Protein AF-A0A8J4B3C0-F1 (afdb_monomer)

Foldseek 3Di:
DEAVLVLFFAPDDPPDDPVSVVVNVVVLVVLVVVVPDDDDDDDYYHLCVVRGYPSVVVSPPDDDDDAADDLVRLLVLLCVLCPPAAADPQADSSVLSVLCPLAHSVLSNQLSVQLSCVLLVVVLLVVLVVPDDPDDPDPDPDPPDPPDDDDDDDDDDDDDDDDDDDDDDDDDDDPDDDPPDDDRRDDDPVNVVVCVVVVVRPDPSHRYNVSSVVSSVVGDHPADPVSSVVSVVVCVVPVVD

Sequence (241 aa):
MSQVDALCGARGVEGEHEASRRFKAELLQQMDGLTSGRGVMVLAATNCPWDLDPALRRRLEKRIHIGLPDAAQRLALLHLHMRGVALAPDADLLALAASCEGLSGADIRLLCRDAAMEPLRRQIASLAVGNSGPPPPPPPPQQHQHQQRQLQDPRSPSEGHPQLSSPSPEAPQVEVLQPQSQPLALCSAADIRRLADSGKLAQGAVVSAADLEAARRSVRPSVTADQAAKYVQWDQEFAST

Mean predicted aligned error: 15.75 Å

Nearest PDB structures (foldseek):
  6ugf-assembly1_D  TM=8.347E-01  e=3.249E-11  Caenorhabditis elegans
  7swl-assembly1_B  TM=8.009E-01  e=2.052E-09  Thermochaetoides thermophila
  7swl-assembly1_D  TM=7.734E-01  e=1.735E-09  Thermochaetoides thermophila
  7t0v-assembly1_A  TM=7.775E-01  e=3.397E-09  Thermochaetoides thermophila
  7t0v-assembly1_B  TM=7.736E-01  e=5.949E-09  Thermochaetoides thermophila

InterPro domains:
  IPR003959 ATPase, AAA-type, core [PF00004] (4-67)
  IPR003960 ATPase, AAA-type, conserved site [PS00674] (40-59)
  IPR027417 P-loop containing nucleoside triphosphate hydrolase [G3DSA:3.40.50.300] (3-69)
  IPR027417 P-loop containing nucleoside triphosphate hydrolase [SSF52540] (4-117)
  IPR041569 AAA ATPase, AAA+ lid domain [PF17862] (90-126)
  IPR050304 Microtubule-severing AAA ATPase [PTHR23074] (1-240)

Organism: NCBI:txid51714

Solvent-accessible surface area (backbone atoms only — not comparable to full-atom values): 15503 Å² total; per-residue (Å²): 85,75,53,45,35,84,67,37,43,50,87,83,56,90,82,70,52,68,70,46,55,53,50,48,53,51,53,52,54,52,57,62,59,52,78,81,54,87,92,78,83,90,61,76,39,61,93,43,74,88,43,38,24,68,74,55,58,66,72,50,74,80,82,80,90,83,76,73,62,51,65,69,52,36,33,51,50,50,53,62,63,44,62,91,57,51,66,35,98,71,41,54,57,66,66,49,24,68,72,46,70,71,32,36,74,67,45,52,48,50,29,44,53,48,16,69,43,40,42,56,54,48,53,54,49,56,54,37,60,74,66,64,67,81,78,77,76,79,76,75,85,78,80,78,78,81,78,81,77,85,79,84,82,91,85,89,91,85,89,84,88,82,90,88,87,87,89,87,81,92,79,85,86,77,84,75,82,73,78,91,66,78,78,74,66,77,67,51,76,68,52,56,48,56,36,54,75,66,58,66,62,72,68,85,54,48,31,39,41,68,32,48,51,54,20,54,69,71,56,66,62,83,59,51,72,67,60,53,50,54,48,55,53,50,45,67,76,58,72,86,112

pLDDT: mean 74.98, std 20.84, range [30.78, 98.0]

Radius of gyration: 33.38 Å; Cα contacts (8 Å, |Δi|>4): 168; chains: 1; bounding box: 53×96×78 Å

Secondary structure (DSSP, 8-state):
---HHHHHBPTT-TT--HHHHHHHHHHHHHHHHGGGSS--------S-GGGB-HHHHHH-----------HHHHHHHHHHHTTTPPBPTT--HHHHHHHTTT--HHHHHHHHHHHHHHHHHHHHHHHHHTT-PSPPPPPPP---------PPP----------------------------PPP----HHHHHHHHHTT-SSTT-PBPHHHHHHHHHH---SS-HHHHHHHHHHHHHHTT-

Structure (mmCIF, N/CA/C/O backbone):
data_AF-A0A8J4B3C0-F1
#
_entry.id   AF-A0A8J4B3C0-F1
#
loop_
_atom_site.group_PDB
_atom_site.id
_atom_site.type_symbol
_atom_site.label_atom_id
_atom_site.label_alt_id
_atom_site.label_comp_id
_atom_site.label_asym_id
_atom_site.label_entity_id
_atom_site.label_seq_id
_atom_site.pdbx_PDB_ins_code
_atom_site.Cartn_x
_atom_site.Cartn_y
_atom_site.Cartn_z
_atom_site.occupancy
_atom_site.B_iso_or_equiv
_atom_site.auth_seq_id
_atom_site.auth_comp_id
_atom_site.auth_asym_id
_atom_site.auth_atom_id
_atom_site.pdbx_PDB_model_num
ATOM 1 N N . MET A 1 1 ? 14.078 -9.174 -4.694 1.00 73.88 1 MET A N 1
ATOM 2 C CA . MET A 1 1 ? 14.740 -7.865 -4.495 1.00 73.88 1 MET A CA 1
ATOM 3 C C . MET A 1 1 ? 13.671 -6.792 -4.333 1.00 73.88 1 MET A C 1
ATOM 5 O O . MET A 1 1 ? 12.746 -6.762 -5.135 1.00 73.88 1 MET A O 1
ATOM 9 N N . SER A 1 2 ? 13.757 -5.948 -3.307 1.00 77.56 2 SER A N 1
ATOM 10 C CA . SER A 1 2 ? 12.876 -4.782 -3.130 1.00 77.56 2 SER A CA 1
ATOM 11 C C . SER A 1 2 ? 13.579 -3.507 -3.590 1.00 77.56 2 SER A C 1
ATOM 13 O O . SER A 1 2 ? 14.795 -3.418 -3.442 1.00 77.56 2 SER A O 1
ATOM 15 N N . GLN A 1 3 ? 12.820 -2.532 -4.098 1.00 78.50 3 GLN A N 1
ATOM 16 C CA . GLN A 1 3 ? 13.326 -1.213 -4.502 1.00 78.50 3 GLN A CA 1
ATOM 17 C C . GLN A 1 3 ? 14.472 -1.307 -5.523 1.00 78.50 3 GLN A C 1
ATOM 19 O O . GLN A 1 3 ? 15.529 -0.693 -5.380 1.00 78.50 3 GLN A O 1
ATOM 24 N N . VAL A 1 4 ? 14.283 -2.143 -6.548 1.00 79.56 4 VAL A N 1
ATOM 25 C CA . VAL A 1 4 ? 15.335 -2.415 -7.539 1.00 79.56 4 VAL A CA 1
ATOM 26 C C . VAL A 1 4 ? 15.749 -1.148 -8.299 1.00 79.56 4 VAL A C 1
ATOM 28 O O . VAL A 1 4 ? 16.912 -1.018 -8.657 1.00 79.56 4 VAL A O 1
ATOM 31 N N . ASP A 1 5 ? 14.855 -0.171 -8.450 1.00 76.62 5 ASP A N 1
ATOM 32 C CA . ASP A 1 5 ? 15.113 1.149 -9.042 1.00 76.62 5 ASP A CA 1
ATOM 33 C C . ASP A 1 5 ? 16.257 1.922 -8.364 1.00 76.62 5 ASP A C 1
ATOM 35 O O . ASP A 1 5 ? 17.068 2.528 -9.063 1.00 76.62 5 ASP A O 1
ATOM 39 N N . ALA A 1 6 ? 16.402 1.827 -7.037 1.00 78.06 6 ALA A N 1
ATOM 40 C CA . ALA A 1 6 ? 17.456 2.534 -6.305 1.00 78.06 6 ALA A CA 1
ATOM 41 C C . ALA A 1 6 ? 18.869 2.078 -6.705 1.00 78.06 6 ALA A C 1
ATOM 43 O O . ALA A 1 6 ? 19.815 2.862 -6.678 1.00 78.06 6 ALA A O 1
ATOM 44 N N . LEU A 1 7 ? 19.011 0.808 -7.093 1.00 74.88 7 LEU A N 1
ATOM 45 C CA . LEU A 1 7 ? 20.287 0.223 -7.500 1.00 74.88 7 LEU A CA 1
ATOM 46 C C . LEU A 1 7 ? 20.395 0.048 -9.015 1.00 74.88 7 LEU A C 1
ATOM 48 O O . LEU A 1 7 ? 21.497 -0.099 -9.527 1.00 74.88 7 LEU A O 1
ATOM 52 N N . CYS A 1 8 ? 19.268 0.065 -9.728 1.00 75.56 8 CYS A N 1
ATOM 53 C CA . CYS A 1 8 ? 19.129 -0.317 -11.131 1.00 75.56 8 CYS A CA 1
ATOM 54 C C . CYS A 1 8 ? 18.433 0.744 -11.998 1.00 75.56 8 CYS A C 1
ATOM 56 O O . CYS A 1 8 ? 17.779 0.399 -12.982 1.00 75.56 8 CYS A O 1
ATOM 58 N N . GLY A 1 9 ? 18.580 2.025 -11.655 1.00 75.19 9 GLY A N 1
ATOM 59 C CA . GLY A 1 9 ? 18.055 3.135 -12.455 1.00 75.19 9 GLY A CA 1
ATOM 60 C C . GLY A 1 9 ? 18.634 3.212 -13.880 1.00 75.19 9 GLY A C 1
ATOM 61 O O . GLY A 1 9 ? 19.663 2.594 -14.178 1.00 75.19 9 GLY A O 1
ATOM 62 N N . ALA A 1 10 ? 17.995 3.981 -14.759 1.00 69.31 10 ALA A N 1
ATOM 63 C CA . ALA A 1 10 ? 18.413 4.189 -16.139 1.00 69.31 10 ALA A CA 1
ATOM 64 C C . ALA A 1 10 ? 19.852 4.732 -16.217 1.00 69.31 10 ALA A C 1
ATOM 66 O O . ALA A 1 10 ? 20.294 5.534 -15.392 1.00 69.31 10 ALA A O 1
ATOM 67 N N . ARG A 1 11 ? 20.608 4.257 -17.212 1.00 61.38 11 ARG A N 1
ATOM 68 C CA . ARG A 1 11 ? 22.012 4.640 -17.415 1.00 61.38 11 ARG A CA 1
ATOM 69 C C . ARG A 1 11 ? 22.113 6.117 -17.797 1.00 61.38 11 ARG A C 1
ATOM 71 O O . ARG A 1 11 ? 21.367 6.571 -18.658 1.00 61.38 11 ARG A O 1
ATOM 78 N N . GLY A 1 12 ? 23.098 6.821 -17.237 1.00 56.53 12 GLY A N 1
ATOM 79 C CA . GLY A 1 12 ? 23.466 8.169 -17.693 1.00 56.53 12 GLY A CA 1
ATOM 80 C C . GLY A 1 12 ? 22.935 9.335 -16.860 1.00 56.53 12 GLY A C 1
ATOM 81 O O . GLY A 1 12 ? 23.088 10.475 -17.284 1.00 56.53 12 GLY A O 1
ATOM 82 N N . VAL A 1 13 ? 22.377 9.087 -15.672 1.00 59.19 13 VAL A N 1
ATOM 83 C CA . VAL A 1 13 ? 22.184 10.159 -14.685 1.00 59.19 13 VAL A CA 1
ATOM 84 C C . VAL A 1 13 ? 23.572 10.641 -14.239 1.00 59.19 13 VAL A C 1
ATOM 86 O O . VAL A 1 13 ? 24.387 9.831 -13.782 1.00 59.19 13 VAL A O 1
ATOM 89 N N . GLU A 1 14 ? 23.877 11.930 -14.416 1.00 55.62 14 GLU A N 1
ATOM 90 C CA . GLU A 1 14 ? 25.110 12.536 -13.897 1.00 55.62 14 GLU A CA 1
ATOM 91 C C . GLU A 1 14 ? 25.243 12.208 -12.399 1.00 55.62 14 GLU A C 1
ATOM 93 O O . GLU A 1 14 ? 24.344 12.488 -11.611 1.00 55.62 14 GLU A O 1
ATOM 98 N N . GLY A 1 15 ? 26.339 11.545 -12.010 1.00 65.44 15 GLY A N 1
ATOM 99 C CA . GLY A 1 15 ? 26.581 11.103 -10.628 1.00 65.44 15 GLY A CA 1
ATOM 100 C C . GLY A 1 15 ? 26.443 9.597 -10.368 1.00 65.44 15 GLY A C 1
ATOM 101 O O . GLY A 1 15 ? 26.733 9.145 -9.258 1.00 65.44 15 GLY A O 1
ATOM 102 N N . GLU A 1 16 ? 26.069 8.784 -11.362 1.00 73.12 16 GLU A N 1
ATOM 103 C CA . GLU A 1 16 ? 26.035 7.327 -11.190 1.00 73.12 16 GLU A CA 1
ATOM 104 C C . GLU A 1 16 ? 27.431 6.759 -10.863 1.00 73.12 16 GLU A C 1
ATOM 106 O O . GLU A 1 16 ? 28.370 6.854 -11.655 1.00 73.12 16 GLU A O 1
ATOM 111 N N . HIS A 1 17 ? 27.564 6.146 -9.684 1.00 80.81 17 HIS A N 1
ATOM 112 C CA . HIS A 1 17 ? 28.834 5.611 -9.200 1.00 80.81 17 HIS A CA 1
ATOM 113 C C . HIS A 1 17 ? 29.287 4.397 -10.022 1.00 80.81 17 HIS A C 1
ATOM 115 O O . HIS A 1 17 ? 28.500 3.495 -10.314 1.00 80.81 17 HIS A O 1
ATOM 121 N N . GLU A 1 18 ? 30.585 4.317 -10.324 1.00 82.44 18 GLU A N 1
ATOM 122 C CA . GLU A 1 18 ? 31.176 3.202 -11.078 1.00 82.44 18 GLU A CA 1
ATOM 123 C C . GLU A 1 18 ? 30.892 1.836 -10.427 1.00 82.44 18 GLU A C 1
ATOM 125 O O . GLU A 1 18 ? 30.610 0.855 -11.117 1.00 82.44 18 GLU A O 1
ATOM 130 N N . ALA A 1 19 ? 30.874 1.784 -9.091 1.00 85.00 19 ALA A N 1
ATOM 131 C CA . ALA A 1 19 ? 30.509 0.590 -8.334 1.00 85.00 19 ALA A CA 1
ATOM 132 C C . ALA A 1 19 ? 29.082 0.102 -8.651 1.00 85.00 19 ALA A C 1
ATOM 134 O O . ALA A 1 19 ? 28.874 -1.096 -8.836 1.00 85.00 19 ALA A O 1
ATOM 135 N N . SER A 1 20 ? 28.120 1.023 -8.787 1.00 83.81 20 SER A N 1
ATOM 136 C CA . SER A 1 20 ? 26.738 0.695 -9.166 1.00 83.81 20 SER A CA 1
ATOM 137 C C . SER A 1 20 ? 26.686 0.107 -10.577 1.00 83.81 20 SER A C 1
ATOM 139 O O . SER A 1 20 ? 26.050 -0.919 -10.803 1.00 83.81 20 SER A O 1
ATOM 141 N N . ARG A 1 21 ? 27.454 0.669 -11.520 1.00 83.12 21 ARG A N 1
ATOM 142 C CA . ARG A 1 21 ? 27.539 0.145 -12.895 1.00 83.12 21 ARG A CA 1
ATOM 143 C C . ARG A 1 21 ? 28.106 -1.270 -12.953 1.00 83.12 21 ARG A C 1
ATOM 145 O O . ARG A 1 21 ? 27.546 -2.117 -13.646 1.00 83.12 21 ARG A O 1
ATOM 152 N N . ARG A 1 22 ? 29.192 -1.535 -12.220 1.00 87.25 22 ARG A N 1
ATOM 153 C CA . ARG A 1 22 ? 29.802 -2.873 -12.143 1.00 87.25 22 ARG A CA 1
ATOM 154 C C . ARG A 1 22 ? 28.847 -3.881 -11.504 1.00 87.25 22 ARG A C 1
ATOM 156 O O . ARG A 1 22 ? 28.692 -4.978 -12.028 1.00 87.25 22 ARG A O 1
ATOM 163 N N . PHE A 1 23 ? 28.148 -3.485 -10.439 1.00 88.38 23 PHE A N 1
ATOM 164 C CA . PHE A 1 23 ? 27.122 -4.319 -9.817 1.00 88.38 23 PHE A CA 1
ATOM 165 C C . PHE A 1 23 ? 25.979 -4.651 -10.788 1.00 88.38 23 PHE A C 1
ATOM 167 O O . PHE A 1 23 ? 25.603 -5.814 -10.904 1.00 88.38 23 PHE A O 1
ATOM 174 N N . LYS A 1 24 ? 25.450 -3.660 -11.523 1.00 86.94 24 LYS A N 1
ATOM 175 C CA . LYS A 1 24 ? 24.409 -3.889 -12.540 1.00 86.94 24 LYS A CA 1
ATOM 176 C C . LYS A 1 24 ? 24.876 -4.878 -13.606 1.00 86.94 24 LYS A C 1
ATOM 178 O O . LYS A 1 24 ? 24.111 -5.758 -13.984 1.00 86.94 24 LYS A O 1
ATOM 183 N N . ALA A 1 25 ? 26.110 -4.736 -14.094 1.00 87.81 25 ALA A N 1
ATOM 184 C CA . ALA A 1 25 ? 26.672 -5.642 -15.093 1.00 87.81 25 ALA A CA 1
ATOM 185 C C . ALA A 1 25 ? 26.742 -7.086 -14.574 1.00 87.81 25 ALA A C 1
ATOM 187 O O . ALA A 1 25 ? 26.285 -7.996 -15.261 1.00 87.81 25 ALA A O 1
ATOM 188 N N . GLU A 1 26 ? 27.220 -7.276 -13.343 1.00 90.69 26 GLU A N 1
ATOM 189 C CA . GLU A 1 26 ? 27.289 -8.598 -12.717 1.00 90.69 26 GLU A CA 1
ATOM 190 C C . GLU A 1 26 ? 25.893 -9.190 -12.493 1.00 90.69 26 GLU A C 1
ATOM 192 O O . GLU A 1 26 ? 25.641 -10.336 -12.849 1.00 90.69 26 GLU A O 1
ATOM 197 N N . LEU A 1 27 ? 24.946 -8.396 -11.983 1.00 89.19 27 LEU A N 1
ATOM 198 C CA . LEU A 1 27 ? 23.561 -8.831 -11.794 1.00 89.19 27 LEU A CA 1
ATOM 199 C C . LEU A 1 27 ? 22.942 -9.323 -13.109 1.00 89.19 27 LEU A C 1
ATOM 201 O O . LEU A 1 27 ? 22.325 -10.385 -13.140 1.00 89.19 27 LEU A O 1
ATOM 205 N N . LEU A 1 28 ? 23.133 -8.573 -14.197 1.00 88.19 28 LEU A N 1
ATOM 206 C CA . LEU A 1 28 ? 22.653 -8.943 -15.528 1.00 88.19 28 LEU A CA 1
ATOM 207 C C . LEU A 1 28 ? 23.302 -10.239 -16.033 1.00 88.19 28 LEU A C 1
ATOM 209 O O . LEU A 1 28 ? 22.597 -11.099 -16.559 1.00 88.19 28 LEU A O 1
ATOM 213 N N . GLN A 1 29 ? 24.614 -10.396 -15.839 1.00 88.69 29 GLN A N 1
ATOM 214 C CA . GLN A 1 29 ? 25.353 -11.595 -16.232 1.00 88.69 29 GLN A CA 1
ATOM 215 C C . GLN A 1 29 ? 24.884 -12.834 -15.458 1.00 88.69 29 GLN A C 1
ATOM 217 O O . GLN A 1 29 ? 24.686 -13.896 -16.049 1.00 88.69 29 GLN A O 1
ATOM 222 N N . GLN A 1 30 ? 24.638 -12.695 -14.153 1.00 87.44 30 GLN A N 1
ATOM 223 C CA . GLN A 1 30 ? 24.077 -13.773 -13.342 1.00 87.44 30 GLN A CA 1
ATOM 224 C C . GLN A 1 30 ? 22.655 -14.123 -13.792 1.00 87.44 30 GLN A C 1
ATOM 226 O O . GLN A 1 30 ? 22.338 -15.299 -13.933 1.00 87.44 30 GLN A O 1
ATOM 231 N N . MET A 1 31 ? 21.813 -13.126 -14.090 1.00 87.00 31 MET A N 1
ATOM 232 C CA . MET A 1 31 ? 20.457 -13.357 -14.604 1.00 87.00 31 MET A CA 1
ATOM 233 C C . MET A 1 31 ? 20.444 -14.106 -15.943 1.00 87.00 31 MET A C 1
ATOM 235 O O . MET A 1 31 ? 19.592 -14.971 -16.129 1.00 87.00 31 MET A O 1
ATOM 239 N N . ASP A 1 32 ? 21.398 -13.839 -16.841 1.00 82.38 32 ASP A N 1
ATOM 240 C CA . ASP A 1 32 ? 21.532 -14.591 -18.098 1.00 82.38 32 ASP A CA 1
ATOM 241 C C . ASP A 1 32 ? 21.909 -16.059 -17.841 1.00 82.38 32 ASP A C 1
ATOM 243 O O . ASP A 1 32 ? 21.368 -16.966 -18.479 1.00 82.38 32 ASP A O 1
ATOM 247 N N . GLY A 1 33 ? 22.775 -16.311 -16.855 1.00 75.75 33 GLY A N 1
ATOM 248 C CA . GLY A 1 33 ? 23.186 -17.659 -16.450 1.00 75.75 33 GLY A CA 1
ATOM 249 C C . GLY A 1 33 ? 22.068 -18.506 -15.823 1.00 75.75 33 GLY A C 1
ATOM 250 O O . GLY A 1 33 ? 22.129 -19.736 -15.876 1.00 75.75 33 GLY A O 1
ATOM 251 N N . LEU A 1 34 ? 21.018 -17.879 -15.277 1.00 73.69 34 LEU A N 1
ATOM 252 C CA . LEU A 1 34 ? 19.883 -18.578 -14.655 1.00 73.69 34 LEU A CA 1
ATOM 253 C C . LEU A 1 34 ? 18.946 -19.255 -15.667 1.00 73.69 34 LEU A C 1
ATOM 255 O O . LEU A 1 34 ? 18.204 -20.159 -15.293 1.00 73.69 34 LEU A O 1
ATOM 259 N N . THR A 1 35 ? 19.007 -18.878 -16.946 1.00 64.69 35 THR A N 1
ATOM 260 C CA . THR A 1 35 ? 18.169 -19.462 -18.014 1.00 64.69 35 THR A CA 1
ATOM 261 C C . THR A 1 35 ? 18.485 -20.935 -18.308 1.00 64.69 35 THR A C 1
ATOM 263 O O . THR A 1 35 ? 17.675 -21.636 -18.909 1.00 64.69 35 THR A O 1
ATOM 266 N N . SER A 1 36 ? 19.654 -21.419 -17.874 1.00 64.12 36 SER A N 1
ATOM 267 C CA . SER A 1 36 ? 20.205 -22.730 -18.245 1.00 64.12 36 SER A CA 1
ATOM 268 C C . SER A 1 36 ? 20.165 -23.776 -17.112 1.00 64.12 36 SER A C 1
ATOM 270 O O . SER A 1 36 ? 20.658 -24.889 -17.290 1.00 64.12 36 SER A O 1
ATOM 272 N N . GLY A 1 37 ? 19.593 -23.448 -15.941 1.00 61.22 37 GLY A N 1
ATOM 273 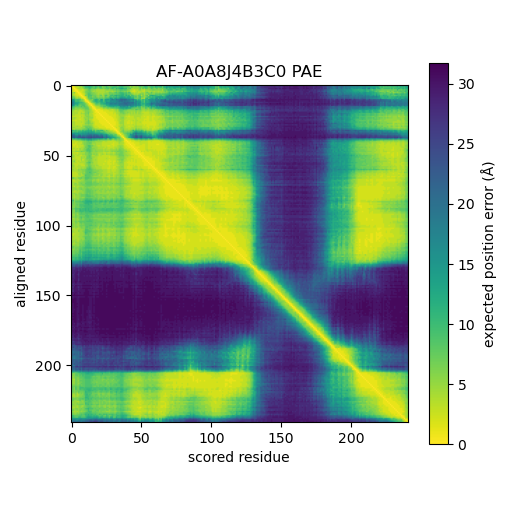C CA . GLY A 1 37 ? 19.605 -24.293 -14.735 1.00 61.22 37 GLY A CA 1
ATOM 274 C C . GLY A 1 37 ? 18.244 -24.426 -14.032 1.00 61.22 37 GLY A C 1
ATOM 275 O O . GLY A 1 37 ? 17.319 -23.655 -14.261 1.00 61.22 37 GLY A O 1
ATOM 276 N N . ARG A 1 38 ? 18.105 -25.436 -13.159 1.00 60.38 38 ARG A N 1
ATOM 277 C CA . ARG A 1 38 ? 16.863 -25.749 -12.419 1.00 60.38 38 ARG A CA 1
ATOM 278 C C . ARG A 1 38 ? 16.319 -24.556 -11.605 1.00 60.38 38 ARG A C 1
ATOM 280 O O . ARG A 1 38 ? 17.005 -24.061 -10.721 1.00 60.38 38 ARG A O 1
ATOM 287 N N . GLY A 1 39 ? 15.030 -24.249 -11.786 1.00 72.75 39 GLY A N 1
ATOM 288 C CA . GLY A 1 39 ? 14.074 -23.918 -10.712 1.00 72.75 39 GLY A CA 1
ATOM 289 C C . GLY A 1 39 ? 14.248 -22.622 -9.907 1.00 72.75 39 GLY A C 1
ATOM 290 O O . GLY A 1 39 ? 13.678 -22.539 -8.821 1.00 72.75 39 GLY A O 1
ATOM 291 N N . VAL A 1 40 ? 15.001 -21.626 -10.378 1.00 81.12 40 VAL A N 1
ATOM 292 C CA . VAL A 1 40 ? 15.140 -20.337 -9.674 1.00 81.12 40 VAL A CA 1
ATOM 293 C C . VAL A 1 40 ? 14.156 -19.313 -10.241 1.00 81.12 40 VAL A C 1
ATOM 295 O O . VAL A 1 40 ? 14.176 -19.022 -11.432 1.00 81.12 40 VAL A O 1
ATOM 298 N N . MET A 1 41 ? 13.313 -18.739 -9.378 1.00 84.44 41 MET A N 1
ATOM 299 C CA . MET A 1 41 ? 12.411 -17.634 -9.719 1.00 84.44 41 MET A CA 1
ATOM 300 C C . MET A 1 41 ? 12.907 -16.338 -9.074 1.00 84.44 41 MET A C 1
ATOM 302 O O . MET A 1 41 ? 13.102 -16.274 -7.860 1.00 84.44 41 MET A O 1
ATOM 306 N N . VAL A 1 42 ? 13.077 -15.290 -9.881 1.00 86.62 42 VAL A N 1
ATOM 307 C CA . VAL A 1 42 ? 13.480 -13.961 -9.408 1.00 86.62 42 VAL A CA 1
ATOM 308 C C . VAL A 1 42 ? 12.247 -13.070 -9.294 1.00 86.62 42 VAL A C 1
ATOM 310 O O . VAL A 1 42 ? 11.585 -12.793 -10.289 1.00 86.62 42 VAL A O 1
ATOM 313 N N . LEU A 1 43 ? 11.958 -12.588 -8.082 1.00 90.62 43 LEU A N 1
ATOM 314 C CA . LEU A 1 43 ? 10.949 -11.554 -7.848 1.00 90.62 43 LEU A CA 1
ATOM 315 C C . LEU A 1 43 ? 11.631 -10.215 -7.573 1.00 90.62 43 LEU A C 1
ATOM 317 O O . LEU A 1 43 ? 12.489 -10.114 -6.687 1.00 90.62 43 LEU A O 1
ATOM 321 N N . ALA A 1 44 ? 11.214 -9.180 -8.295 1.00 90.88 44 ALA A N 1
ATOM 322 C CA . ALA A 1 44 ? 11.652 -7.804 -8.104 1.00 90.88 44 ALA A CA 1
ATOM 323 C C . ALA A 1 44 ? 10.441 -6.890 -7.875 1.00 90.88 44 ALA A C 1
ATOM 325 O O . ALA A 1 44 ? 9.406 -7.069 -8.509 1.00 90.88 44 ALA A O 1
ATOM 326 N N . ALA A 1 45 ? 10.580 -5.913 -6.980 1.00 91.94 45 ALA A N 1
ATOM 327 C CA . ALA A 1 45 ? 9.567 -4.894 -6.716 1.00 91.94 45 ALA A CA 1
ATOM 328 C C . ALA A 1 45 ? 10.166 -3.493 -6.893 1.00 91.94 45 ALA A C 1
ATOM 330 O O . ALA A 1 45 ? 11.306 -3.251 -6.483 1.00 91.94 45 ALA A O 1
ATOM 331 N N . THR A 1 46 ? 9.401 -2.578 -7.487 1.00 89.88 46 THR A N 1
ATOM 332 C CA . THR A 1 46 ? 9.792 -1.183 -7.724 1.00 89.88 46 THR A CA 1
ATOM 333 C C . THR A 1 46 ? 8.575 -0.264 -7.667 1.00 89.88 46 THR A C 1
ATOM 335 O O . THR A 1 46 ? 7.494 -0.652 -8.104 1.00 89.88 46 THR A O 1
ATOM 338 N N . ASN A 1 47 ? 8.784 0.953 -7.161 1.00 89.81 47 ASN A N 1
ATOM 339 C CA . ASN A 1 47 ? 7.804 2.044 -7.190 1.00 89.81 47 ASN A CA 1
ATOM 340 C C . ASN A 1 47 ? 8.133 3.092 -8.276 1.00 89.81 47 ASN A C 1
ATOM 342 O O . ASN A 1 47 ? 7.526 4.160 -8.321 1.00 89.81 47 ASN A O 1
ATOM 346 N N . CYS A 1 48 ? 9.124 2.818 -9.126 1.00 87.69 48 CYS A N 1
ATOM 347 C CA . CYS A 1 48 ? 9.549 3.705 -10.207 1.00 87.69 48 CYS A CA 1
ATOM 348 C C . CYS A 1 48 ? 9.875 2.877 -11.463 1.00 87.69 48 CYS A C 1
ATOM 350 O O . CYS A 1 48 ? 11.017 2.868 -11.925 1.00 87.69 48 CYS A O 1
ATOM 352 N N . PRO A 1 49 ? 8.904 2.142 -12.039 1.00 88.62 49 PRO A N 1
ATOM 353 C CA . PRO A 1 49 ? 9.176 1.217 -13.142 1.00 88.62 49 PRO A CA 1
ATOM 354 C C . PRO A 1 49 ? 9.648 1.910 -14.433 1.00 88.62 49 PRO A C 1
ATOM 356 O O . PRO A 1 49 ? 10.321 1.291 -15.260 1.00 88.62 49 PRO A O 1
ATOM 359 N N . TRP A 1 50 ? 9.331 3.196 -14.608 1.00 87.56 50 TRP A N 1
ATOM 360 C CA . TRP A 1 50 ? 9.818 4.029 -15.713 1.00 87.56 50 TRP A CA 1
ATOM 361 C C . TRP A 1 50 ? 11.319 4.346 -15.606 1.00 87.56 50 TRP A C 1
ATOM 363 O O . TRP A 1 50 ? 11.963 4.508 -16.639 1.00 87.56 50 TRP A O 1
ATOM 373 N N . ASP A 1 51 ? 11.880 4.366 -14.393 1.00 87.31 51 ASP A N 1
ATOM 374 C CA . ASP A 1 51 ? 13.298 4.658 -14.152 1.00 87.31 51 ASP A CA 1
ATOM 375 C C . ASP A 1 51 ? 14.183 3.409 -14.255 1.00 87.31 51 ASP A C 1
ATOM 377 O O . ASP A 1 51 ? 15.399 3.515 -14.161 1.00 87.31 51 ASP A O 1
ATOM 381 N N . LEU A 1 52 ? 13.616 2.215 -14.441 1.00 87.50 52 LEU A N 1
ATOM 382 C CA . LEU A 1 52 ? 14.370 0.960 -14.431 1.00 87.50 52 LEU A CA 1
ATOM 383 C C . LEU A 1 52 ? 15.215 0.771 -15.708 1.00 87.50 52 LEU A C 1
ATOM 385 O O . LEU A 1 52 ? 14.718 0.983 -16.818 1.00 87.50 52 LEU A O 1
ATOM 389 N N . ASP A 1 53 ? 16.464 0.296 -15.565 1.00 86.88 53 ASP A N 1
ATOM 390 C CA . ASP A 1 53 ? 17.365 0.004 -16.695 1.00 86.88 53 ASP A CA 1
ATOM 391 C C . ASP A 1 53 ? 16.657 -0.900 -17.734 1.00 86.88 53 ASP A C 1
ATOM 393 O O . ASP A 1 53 ? 16.199 -2.003 -17.391 1.00 86.88 53 ASP A O 1
ATOM 397 N N . PRO A 1 54 ? 16.576 -0.484 -19.016 1.00 87.19 54 PRO A N 1
ATOM 398 C CA . PRO A 1 54 ? 15.996 -1.289 -20.088 1.00 87.19 54 PRO A CA 1
ATOM 399 C C . PRO A 1 54 ? 16.557 -2.717 -20.186 1.00 87.19 54 PRO A C 1
ATOM 401 O O . PRO A 1 54 ? 15.825 -3.638 -20.553 1.00 87.19 54 PRO A O 1
ATOM 404 N N . ALA A 1 55 ? 17.831 -2.934 -19.843 1.00 88.00 55 ALA A N 1
ATOM 405 C CA . ALA A 1 55 ? 18.462 -4.252 -19.852 1.00 88.00 55 ALA A CA 1
ATOM 406 C C . ALA A 1 55 ? 17.892 -5.191 -18.776 1.00 88.00 55 ALA A C 1
ATOM 408 O O . ALA A 1 55 ? 17.745 -6.388 -19.035 1.00 88.00 55 ALA A O 1
ATOM 409 N N . LEU A 1 56 ? 17.541 -4.659 -17.600 1.00 87.69 56 LEU A N 1
ATOM 410 C CA . LEU A 1 56 ? 16.858 -5.412 -16.544 1.00 87.69 56 LEU A CA 1
ATOM 411 C C . LEU A 1 56 ? 15.388 -5.623 -16.883 1.00 87.69 56 LEU A C 1
ATOM 413 O O . LEU A 1 56 ? 14.880 -6.732 -16.735 1.00 87.69 56 LEU A O 1
ATOM 417 N N . ARG A 1 57 ? 14.723 -4.595 -17.425 1.00 87.00 57 ARG A N 1
ATOM 418 C CA . ARG A 1 57 ? 13.328 -4.690 -17.881 1.00 87.00 57 ARG A CA 1
ATOM 419 C C . ARG A 1 57 ? 13.111 -5.821 -18.887 1.00 87.00 57 ARG A C 1
ATOM 421 O O . ARG A 1 57 ? 12.055 -6.441 -18.859 1.00 87.00 57 ARG A O 1
ATOM 428 N N . ARG A 1 58 ? 14.082 -6.095 -19.765 1.00 87.19 58 ARG A N 1
ATOM 429 C CA . ARG A 1 58 ? 14.018 -7.197 -20.746 1.00 87.19 58 ARG A CA 1
ATOM 430 C C . ARG A 1 58 ? 14.182 -8.587 -20.128 1.00 87.19 58 ARG A C 1
ATOM 432 O O . ARG A 1 58 ? 13.620 -9.530 -20.658 1.00 87.19 58 ARG A O 1
ATOM 439 N N . ARG A 1 59 ? 14.937 -8.713 -19.033 1.00 88.31 59 ARG A N 1
ATOM 440 C CA . ARG A 1 59 ? 15.164 -9.994 -18.335 1.00 88.31 59 ARG A CA 1
ATOM 441 C C . ARG A 1 59 ? 14.070 -10.317 -17.316 1.00 88.31 59 ARG A C 1
ATOM 443 O O . ARG A 1 59 ? 13.887 -11.469 -16.946 1.00 88.31 59 ARG A O 1
ATOM 450 N N . LEU A 1 60 ? 13.342 -9.301 -16.855 1.00 87.81 60 LEU A N 1
ATOM 451 C CA . LEU A 1 60 ? 12.128 -9.452 -16.056 1.00 87.81 60 LEU A CA 1
ATOM 452 C C . LEU A 1 60 ? 10.919 -9.573 -16.994 1.00 87.81 60 LEU A C 1
ATOM 454 O O . LEU A 1 60 ? 10.190 -8.606 -17.226 1.00 87.81 60 LEU A O 1
ATOM 458 N N . GLU A 1 61 ? 10.757 -10.769 -17.560 1.00 83.88 61 GLU A N 1
ATOM 459 C CA . GLU A 1 61 ? 9.752 -11.075 -18.587 1.00 83.88 61 GLU A CA 1
ATOM 460 C C . GLU A 1 61 ? 8.315 -10.909 -18.083 1.00 83.88 61 GLU A C 1
ATOM 462 O O . GLU A 1 61 ? 7.463 -10.371 -18.782 1.00 83.88 61 GLU A O 1
ATOM 467 N N . LYS A 1 62 ? 8.028 -11.363 -16.856 1.00 86.88 62 LYS A N 1
ATOM 468 C CA . LYS A 1 62 ? 6.693 -11.259 -16.256 1.00 86.88 62 LYS A CA 1
ATOM 469 C C . LYS A 1 62 ? 6.595 -10.027 -15.372 1.00 86.88 62 LYS A C 1
ATOM 471 O O . LYS A 1 62 ? 7.395 -9.835 -14.457 1.00 86.88 62 LYS A O 1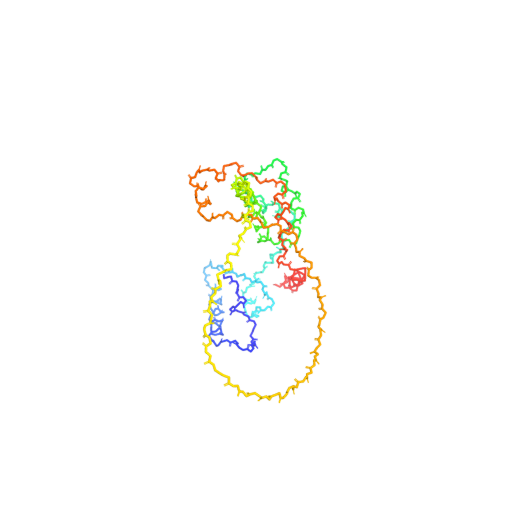
ATOM 476 N N . ARG A 1 63 ? 5.574 -9.214 -15.637 1.00 87.56 63 ARG A N 1
ATOM 477 C CA . ARG A 1 63 ? 5.282 -7.968 -14.929 1.00 87.56 63 ARG A CA 1
ATOM 478 C C . ARG A 1 63 ? 3.856 -8.036 -14.413 1.00 87.56 63 ARG A C 1
ATOM 480 O O . ARG A 1 63 ? 2.954 -8.432 -15.142 1.00 87.56 63 ARG A O 1
ATOM 487 N N . ILE A 1 64 ? 3.680 -7.700 -13.143 1.00 89.62 64 ILE A N 1
ATOM 488 C CA . ILE A 1 64 ? 2.377 -7.693 -12.486 1.00 89.62 64 ILE A CA 1
ATOM 489 C C . ILE A 1 64 ? 2.225 -6.319 -11.853 1.00 89.62 64 ILE A C 1
ATOM 491 O O . ILE A 1 64 ? 2.970 -5.980 -10.931 1.00 89.62 64 ILE A O 1
ATOM 495 N N . HIS A 1 65 ? 1.286 -5.527 -12.363 1.00 89.62 65 HIS A N 1
ATOM 496 C CA . HIS A 1 65 ? 0.915 -4.274 -11.727 1.00 89.62 65 HIS A CA 1
ATOM 497 C C . HIS A 1 65 ? 0.077 -4.553 -10.472 1.00 89.62 65 HIS A C 1
ATOM 499 O O . HIS A 1 65 ? -0.887 -5.318 -10.503 1.00 89.62 65 HIS A O 1
ATOM 505 N N . ILE A 1 66 ? 0.462 -3.932 -9.356 1.00 91.00 66 ILE A N 1
ATOM 506 C CA . ILE A 1 66 ? -0.272 -3.986 -8.091 1.00 91.00 66 ILE A CA 1
ATOM 507 C C . ILE A 1 66 ? -0.869 -2.599 -7.863 1.00 91.00 66 ILE A C 1
ATOM 509 O O . ILE A 1 66 ? -0.162 -1.671 -7.468 1.00 91.00 66 ILE A O 1
ATOM 513 N N . GLY A 1 67 ? -2.160 -2.467 -8.163 1.00 91.69 67 GLY A N 1
ATOM 514 C CA . GLY A 1 67 ? -2.905 -1.221 -8.012 1.00 91.69 67 GLY A CA 1
ATOM 515 C C . GLY A 1 67 ? -3.362 -0.945 -6.578 1.00 91.69 67 GLY A C 1
ATOM 516 O O . GLY A 1 67 ? -3.101 -1.709 -5.644 1.00 91.69 67 GLY A O 1
ATOM 517 N N . LEU A 1 68 ? -4.083 0.166 -6.413 1.00 94.44 68 LEU A N 1
ATOM 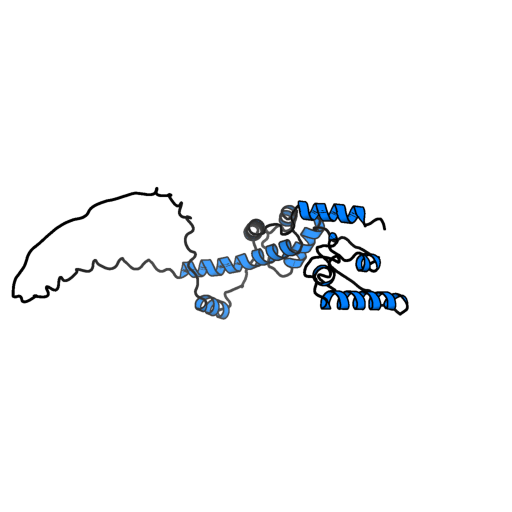518 C CA . LEU A 1 68 ? -4.794 0.469 -5.172 1.00 94.44 68 LEU A CA 1
ATOM 519 C C . LEU A 1 68 ? -5.905 -0.565 -4.915 1.00 94.44 68 LEU A C 1
ATOM 521 O O . LEU A 1 68 ? -6.497 -1.069 -5.871 1.00 94.44 68 LEU A O 1
ATOM 525 N N . PRO A 1 69 ? -6.208 -0.873 -3.642 1.00 96.19 69 PRO A N 1
ATOM 526 C CA . PRO A 1 69 ? -7.194 -1.888 -3.309 1.00 96.19 69 PRO A CA 1
ATOM 527 C C . PRO A 1 69 ? -8.617 -1.487 -3.722 1.00 96.19 69 PRO A C 1
ATOM 529 O O . PRO A 1 69 ? -9.078 -0.371 -3.445 1.00 96.19 69 PRO A O 1
ATOM 532 N N . ASP A 1 70 ? -9.345 -2.433 -4.314 1.00 95.62 70 ASP A N 1
ATOM 533 C CA . ASP A 1 70 ? -10.777 -2.298 -4.597 1.00 95.62 70 ASP A CA 1
ATOM 534 C C . ASP A 1 70 ? -11.631 -2.307 -3.310 1.00 95.62 70 ASP A C 1
ATOM 536 O O . ASP A 1 70 ? -11.131 -2.515 -2.204 1.00 95.62 70 ASP A O 1
ATOM 540 N N . ALA A 1 71 ? -12.941 -2.071 -3.424 1.00 95.81 71 ALA A N 1
ATOM 541 C CA . ALA A 1 71 ? -13.829 -1.999 -2.260 1.00 95.81 71 ALA A CA 1
ATOM 542 C C . ALA A 1 71 ? -13.835 -3.283 -1.404 1.00 95.81 71 ALA A C 1
ATOM 544 O O . ALA A 1 71 ? -13.821 -3.200 -0.173 1.00 95.81 71 ALA A O 1
ATOM 545 N N . ALA A 1 72 ? -13.807 -4.461 -2.033 1.00 96.88 72 ALA A N 1
ATOM 546 C CA . ALA A 1 72 ? -13.792 -5.741 -1.330 1.00 96.88 72 ALA A CA 1
ATOM 547 C C . ALA A 1 72 ? -12.431 -5.994 -0.662 1.00 96.88 72 ALA A C 1
ATOM 549 O O . ALA A 1 72 ? -12.366 -6.439 0.484 1.00 96.8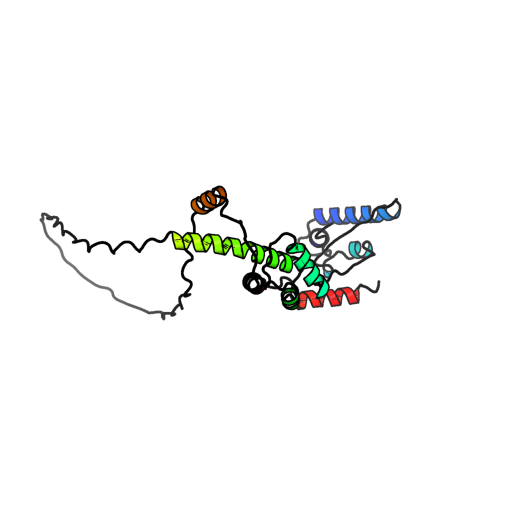8 72 ALA A O 1
ATOM 550 N N . GLN A 1 73 ? -11.338 -5.644 -1.340 1.00 97.75 73 GLN A N 1
ATOM 551 C CA . GLN A 1 73 ? -9.976 -5.715 -0.821 1.00 97.75 73 GLN A CA 1
ATOM 552 C C . GLN A 1 73 ? -9.771 -4.758 0.357 1.00 97.75 73 GLN A C 1
ATOM 554 O O . GLN A 1 73 ? -9.148 -5.143 1.345 1.00 97.75 73 GLN A O 1
ATOM 559 N N . ARG A 1 74 ? -10.331 -3.541 0.312 1.00 97.88 74 ARG A N 1
ATOM 560 C CA . ARG A 1 74 ? -10.303 -2.598 1.444 1.00 97.88 74 ARG A CA 1
ATOM 561 C C . ARG A 1 74 ? -11.001 -3.172 2.670 1.00 97.88 74 ARG A C 1
ATOM 563 O O . ARG A 1 74 ? -10.432 -3.130 3.758 1.00 97.88 74 ARG A O 1
ATOM 570 N N . LEU A 1 75 ? -12.184 -3.761 2.496 1.00 98.00 75 LEU A N 1
ATOM 571 C CA . LEU A 1 75 ? -12.897 -4.433 3.582 1.00 98.00 75 LEU A CA 1
ATOM 572 C C . LEU A 1 75 ? -12.090 -5.612 4.148 1.00 98.00 75 LEU A C 1
ATOM 574 O O . LEU A 1 75 ? -11.955 -5.750 5.363 1.00 98.00 75 LEU A O 1
ATOM 578 N N . ALA A 1 76 ? -11.493 -6.430 3.279 1.00 97.94 76 ALA A N 1
ATOM 579 C CA . ALA A 1 76 ? -10.643 -7.541 3.696 1.00 97.94 76 ALA A CA 1
ATOM 580 C C . ALA A 1 76 ? -9.406 -7.064 4.481 1.00 97.94 76 ALA A C 1
ATOM 582 O O . ALA A 1 76 ? -9.059 -7.662 5.500 1.00 97.94 76 ALA A O 1
ATOM 583 N N . LEU A 1 77 ? -8.768 -5.968 4.055 1.00 97.81 77 LEU A N 1
ATOM 584 C CA . LEU A 1 77 ? -7.642 -5.351 4.762 1.00 97.81 77 LEU A CA 1
ATOM 585 C C . LEU A 1 77 ? -8.052 -4.808 6.135 1.00 97.81 77 LEU A C 1
ATOM 587 O O . LEU A 1 77 ? -7.320 -5.010 7.104 1.00 97.81 77 LEU A O 1
ATOM 591 N N . LEU A 1 78 ? -9.221 -4.168 6.240 1.00 97.69 78 LEU A N 1
ATOM 592 C CA . LEU A 1 78 ? -9.767 -3.706 7.518 1.00 97.69 78 LEU A CA 1
ATOM 593 C C . LEU A 1 78 ? -10.011 -4.881 8.468 1.00 97.69 78 LEU A C 1
ATOM 595 O O . LEU A 1 78 ? -9.532 -4.856 9.599 1.00 97.69 78 LEU A O 1
ATOM 599 N N . HIS A 1 79 ? -10.669 -5.950 8.010 1.00 97.38 79 HIS A N 1
ATOM 600 C CA . HIS A 1 79 ? -10.862 -7.155 8.823 1.00 97.38 79 HIS A CA 1
ATOM 601 C C . HIS A 1 79 ? -9.541 -7.805 9.239 1.00 97.38 79 HIS A C 1
ATOM 603 O O . HIS A 1 79 ? -9.399 -8.236 10.384 1.00 97.38 79 HIS A O 1
ATOM 609 N N . LEU A 1 80 ? -8.564 -7.864 8.332 1.00 97.38 80 LEU A N 1
ATOM 610 C CA . LEU A 1 80 ? 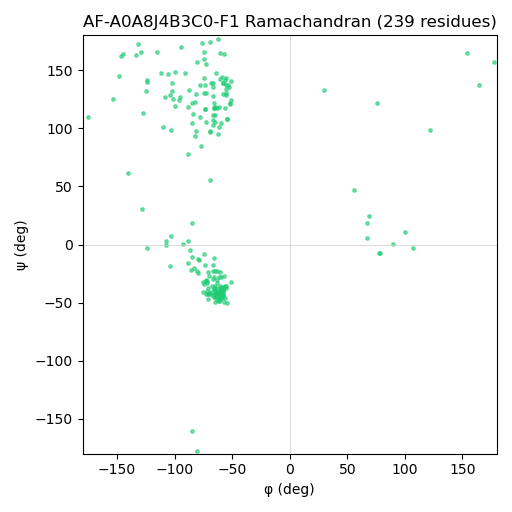-7.245 -8.418 8.617 1.00 97.38 80 LEU A CA 1
ATOM 611 C C . LEU A 1 80 ? -6.531 -7.627 9.718 1.00 97.38 80 LEU A C 1
ATOM 613 O O . LEU A 1 80 ? -5.974 -8.225 10.638 1.00 97.38 80 LEU A O 1
ATOM 617 N N . HIS A 1 81 ? -6.538 -6.297 9.624 1.00 96.31 81 HIS A N 1
ATOM 618 C CA . HIS A 1 81 ? -5.834 -5.422 10.560 1.00 96.31 81 HIS A CA 1
ATOM 619 C C . HIS A 1 81 ? -6.582 -5.195 11.877 1.00 96.31 81 HIS A C 1
ATOM 621 O O . HIS A 1 81 ? -5.933 -4.959 12.892 1.00 96.31 81 HIS A O 1
ATOM 627 N N . MET A 1 82 ? -7.907 -5.341 11.888 1.00 94.12 82 MET A N 1
ATOM 628 C CA . MET A 1 82 ? -8.731 -5.308 13.103 1.00 94.12 82 MET A CA 1
ATOM 629 C C . MET A 1 82 ? -8.888 -6.680 13.765 1.00 94.12 82 MET A C 1
ATOM 631 O O . MET A 1 82 ? -9.582 -6.817 14.773 1.00 94.12 82 MET A O 1
ATOM 635 N N . ARG A 1 83 ? -8.243 -7.725 13.235 1.00 93.38 83 ARG A N 1
ATOM 636 C CA . ARG A 1 83 ? -8.314 -9.066 13.815 1.00 93.38 83 ARG A CA 1
ATOM 637 C C . ARG A 1 83 ? -7.715 -9.071 15.224 1.00 93.38 83 ARG A C 1
ATOM 639 O O . ARG A 1 83 ? -6.519 -8.857 15.394 1.00 93.38 83 ARG A O 1
ATOM 646 N N . GLY A 1 84 ? -8.545 -9.385 16.218 1.00 87.88 84 GLY A N 1
ATOM 647 C CA . GLY A 1 84 ? -8.155 -9.396 17.632 1.00 87.88 84 GLY A CA 1
ATOM 648 C C . GLY A 1 84 ? -8.353 -8.060 18.354 1.00 87.88 84 GLY A C 1
ATOM 649 O O . GLY A 1 84 ? -8.084 -7.985 19.549 1.00 87.88 84 GLY A O 1
ATOM 650 N N . VAL A 1 85 ? -8.850 -7.029 17.665 1.00 91.38 85 VAL A N 1
ATOM 651 C CA . VAL A 1 85 ? -9.295 -5.773 18.278 1.00 91.38 85 VAL A CA 1
ATOM 652 C C . VAL A 1 85 ? -10.760 -5.919 18.684 1.00 91.38 85 VAL A C 1
ATOM 654 O O . VAL A 1 85 ? -11.582 -6.395 17.901 1.00 91.38 85 VAL A O 1
ATOM 657 N N . ALA A 1 86 ? -11.100 -5.520 19.910 1.00 92.56 86 ALA A N 1
ATOM 658 C CA . ALA A 1 86 ? -12.489 -5.476 20.349 1.00 92.56 86 ALA A CA 1
ATOM 659 C C . ALA A 1 86 ? -13.198 -4.292 19.675 1.00 92.56 86 ALA A C 1
ATOM 661 O O . ALA A 1 86 ? -12.835 -3.136 19.897 1.00 92.56 86 ALA A O 1
ATOM 662 N N . LEU A 1 87 ? -14.200 -4.589 18.851 1.00 94.31 87 LEU A N 1
ATOM 663 C CA . LEU A 1 87 ? -15.019 -3.604 18.148 1.00 94.31 87 LEU A CA 1
ATOM 664 C C . LEU A 1 87 ? -16.364 -3.449 18.859 1.00 94.31 87 LEU A C 1
ATOM 666 O O . LEU A 1 87 ? -16.950 -4.434 19.312 1.00 94.31 87 LEU A O 1
ATOM 670 N N . ALA A 1 88 ? -16.841 -2.214 18.974 1.00 94.62 88 ALA A N 1
ATOM 671 C CA . ALA A 1 88 ? -18.158 -1.932 19.521 1.00 94.62 88 ALA A CA 1
ATOM 672 C C . ALA A 1 88 ? -19.252 -2.291 18.494 1.00 94.62 88 ALA A C 1
ATOM 674 O O . ALA A 1 88 ? -18.964 -2.372 17.299 1.00 94.62 88 ALA A O 1
ATOM 675 N N . PRO A 1 89 ? -20.512 -2.506 18.916 1.00 93.38 89 PRO A N 1
ATOM 676 C CA . PRO A 1 89 ? -21.597 -2.879 18.002 1.00 93.38 89 PRO A CA 1
ATOM 677 C C . PRO A 1 89 ? -21.885 -1.849 16.901 1.00 93.38 89 PRO A C 1
ATOM 679 O O . PRO A 1 89 ? -22.451 -2.197 15.871 1.00 93.38 89 PRO A O 1
ATOM 682 N N . ASP A 1 90 ? -21.519 -0.588 17.126 1.00 94.12 90 ASP A N 1
ATOM 683 C CA . ASP A 1 90 ? -21.649 0.519 16.178 1.00 94.12 90 ASP A CA 1
ATOM 684 C C . ASP A 1 90 ? -20.465 0.623 15.198 1.00 94.12 90 ASP A C 1
ATOM 686 O O . ASP A 1 90 ? -20.540 1.368 14.224 1.00 94.12 90 ASP A O 1
ATOM 690 N N . ALA A 1 91 ? -19.372 -0.113 15.425 1.00 94.62 91 ALA A N 1
ATOM 691 C CA . ALA A 1 91 ? -18.162 -0.055 14.612 1.00 94.62 91 ALA A CA 1
ATOM 692 C C . ALA A 1 91 ? -18.325 -0.822 13.283 1.00 94.62 91 ALA A C 1
ATOM 694 O O . ALA A 1 91 ? -17.935 -1.985 13.151 1.00 94.62 91 ALA A O 1
ATOM 695 N N . ASP A 1 92 ? -18.886 -0.145 12.281 1.00 95.25 92 ASP A N 1
ATOM 696 C CA . ASP A 1 92 ? -19.120 -0.705 10.949 1.00 95.25 92 ASP A CA 1
ATOM 697 C C . ASP A 1 92 ? -17.885 -0.593 10.029 1.00 95.25 92 ASP A C 1
ATOM 699 O O . ASP A 1 92 ? -17.566 0.461 9.468 1.00 95.25 92 ASP A O 1
ATOM 703 N N . LEU A 1 93 ? -17.198 -1.723 9.831 1.00 96.12 93 LEU A N 1
ATOM 704 C CA . LEU A 1 93 ? -16.050 -1.816 8.925 1.00 96.12 93 LEU A CA 1
ATOM 705 C C . LEU A 1 93 ? -16.435 -1.726 7.441 1.00 96.12 93 LEU A C 1
ATOM 707 O O . LEU A 1 93 ? -15.592 -1.341 6.631 1.00 96.12 93 LEU A O 1
ATOM 711 N N . LEU A 1 94 ? -17.675 -2.053 7.069 1.00 96.62 94 LEU A N 1
ATOM 712 C CA . LEU A 1 94 ? -18.153 -1.933 5.692 1.00 96.62 94 LEU A CA 1
ATOM 713 C C . LEU A 1 94 ? -18.323 -0.461 5.313 1.00 96.62 94 LEU A C 1
ATOM 715 O O . LEU A 1 94 ? -17.812 -0.029 4.277 1.00 96.62 94 LEU A O 1
ATOM 719 N N . ALA A 1 95 ? -18.967 0.323 6.180 1.00 95.44 95 ALA A N 1
ATOM 720 C CA . ALA A 1 95 ? -19.080 1.770 6.007 1.00 95.44 95 ALA A CA 1
ATOM 721 C C . ALA A 1 95 ? -17.697 2.443 5.955 1.00 95.44 95 ALA A C 1
ATOM 723 O O . ALA A 1 95 ? -17.440 3.293 5.099 1.00 95.44 95 ALA A O 1
ATOM 724 N N . LEU A 1 96 ? -16.767 2.008 6.811 1.00 95.94 96 LEU A N 1
ATOM 725 C CA . LEU A 1 96 ? -15.386 2.487 6.782 1.00 95.94 96 LEU A CA 1
ATOM 726 C C . LEU A 1 96 ? -14.667 2.113 5.473 1.00 95.94 96 LEU A C 1
ATOM 728 O O . LEU A 1 96 ? -13.970 2.942 4.895 1.00 95.94 96 LEU A O 1
ATOM 732 N N . ALA A 1 97 ? -14.845 0.893 4.958 1.00 96.88 97 ALA A N 1
ATOM 733 C CA . ALA A 1 97 ? -14.239 0.467 3.692 1.00 96.88 97 ALA A CA 1
ATOM 734 C C . ALA A 1 97 ? -14.675 1.348 2.510 1.00 96.88 97 ALA A C 1
ATOM 736 O O . ALA A 1 97 ? -13.863 1.647 1.624 1.00 96.88 97 ALA A O 1
ATOM 737 N N . ALA A 1 98 ? -15.942 1.776 2.509 1.00 96.38 98 ALA A N 1
ATOM 738 C CA . ALA A 1 98 ? -16.491 2.679 1.504 1.00 96.38 98 ALA A CA 1
ATOM 739 C C . ALA A 1 98 ? -15.836 4.067 1.561 1.00 96.38 98 ALA A C 1
ATOM 741 O O . ALA A 1 98 ? -15.549 4.644 0.516 1.00 96.38 98 ALA A O 1
ATOM 742 N N . SER A 1 99 ? -15.515 4.574 2.756 1.00 95.38 99 SER A N 1
ATOM 743 C CA . SER A 1 99 ? -14.847 5.872 2.904 1.00 95.38 99 SER A CA 1
ATOM 744 C C . SER A 1 99 ? -13.339 5.825 2.625 1.00 95.38 99 SER A C 1
ATOM 746 O O . SER A 1 99 ? -12.724 6.875 2.460 1.00 95.38 99 SER A O 1
ATOM 748 N N . CYS A 1 100 ? -12.719 4.645 2.548 1.00 95.94 100 CYS A N 1
ATOM 749 C CA . CYS A 1 100 ? -11.277 4.451 2.332 1.00 95.94 100 CYS A CA 1
ATOM 750 C C . CYS A 1 100 ? -10.838 4.460 0.852 1.00 95.94 100 CYS A C 1
ATOM 752 O O . CYS A 1 100 ? -9.766 3.948 0.528 1.00 95.94 100 CYS A O 1
ATOM 754 N N . GLU A 1 101 ? -11.643 4.998 -0.064 1.00 94.75 101 GLU A N 1
ATOM 755 C CA . GLU A 1 101 ? -11.263 5.101 -1.477 1.00 94.75 101 GLU A CA 1
ATOM 756 C C . GLU A 1 101 ? -9.959 5.899 -1.665 1.00 94.75 101 GLU A C 1
ATOM 758 O O . GLU A 1 101 ? -9.710 6.897 -0.986 1.00 94.75 101 GLU A O 1
ATOM 763 N N . GLY A 1 102 ? -9.094 5.417 -2.563 1.00 93.44 102 GLY A N 1
ATOM 764 C CA . GLY A 1 102 ? -7.786 6.017 -2.839 1.00 93.44 102 GLY A CA 1
ATOM 765 C C . GLY A 1 102 ? -6.691 5.704 -1.810 1.00 93.44 102 GLY A C 1
ATOM 766 O O . GLY A 1 102 ? -5.532 6.029 -2.053 1.00 93.44 102 GLY A O 1
ATOM 767 N N . LEU A 1 103 ? -7.014 5.058 -0.683 1.00 96.00 103 LEU A N 1
ATOM 768 C CA . LEU A 1 103 ? -6.017 4.666 0.314 1.00 96.00 103 LEU A CA 1
ATOM 769 C C . LEU A 1 103 ? -5.244 3.418 -0.118 1.00 96.00 103 LEU A C 1
ATOM 771 O O . LEU A 1 103 ? -5.822 2.429 -0.572 1.00 96.00 103 LE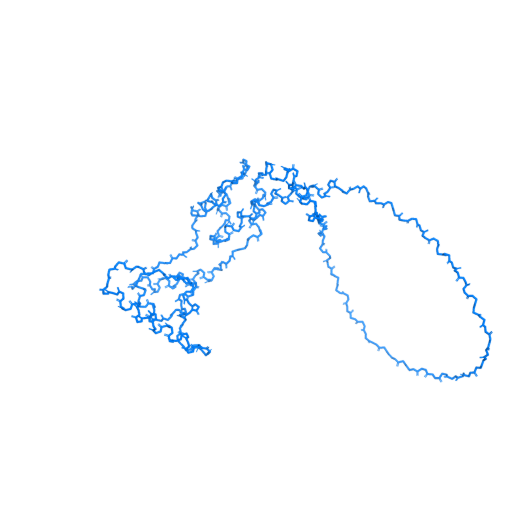U A O 1
ATOM 775 N N . SER A 1 104 ? -3.928 3.440 0.086 1.00 96.50 104 SER A N 1
ATOM 776 C CA . SER A 1 104 ? -3.087 2.257 -0.080 1.00 96.50 104 SER A CA 1
ATOM 777 C C . SER A 1 104 ? -3.272 1.277 1.086 1.00 96.50 104 SER A C 1
ATOM 779 O O . SER A 1 104 ? -3.772 1.624 2.159 1.00 96.50 104 SER A O 1
ATOM 781 N N . GLY A 1 105 ? -2.796 0.038 0.929 1.00 96.06 105 GLY A N 1
ATOM 782 C CA . GLY A 1 105 ? -2.790 -0.924 2.039 1.00 96.06 105 GLY A CA 1
ATOM 783 C C . GLY A 1 105 ? -1.973 -0.451 3.253 1.00 96.06 105 GLY A C 1
ATOM 784 O O . GLY A 1 105 ? -2.296 -0.802 4.388 1.00 96.06 105 GLY A O 1
ATOM 785 N N . ALA A 1 106 ? -0.946 0.379 3.036 1.00 95.94 106 ALA A N 1
ATOM 786 C CA . ALA A 1 106 ? -0.179 0.992 4.118 1.00 95.94 106 ALA A CA 1
ATOM 787 C C . ALA A 1 106 ? -1.003 2.046 4.874 1.00 95.94 106 ALA A C 1
ATOM 789 O O . ALA A 1 106 ? -0.991 2.055 6.106 1.00 95.94 106 ALA A O 1
ATOM 790 N N . ASP A 1 107 ? -1.770 2.867 4.155 1.00 97.38 107 ASP A N 1
ATOM 791 C CA . ASP A 1 107 ? -2.642 3.884 4.751 1.00 97.38 107 ASP A CA 1
ATOM 792 C C . ASP A 1 107 ? -3.770 3.232 5.566 1.00 97.38 107 ASP A C 1
ATOM 794 O O . ASP A 1 107 ? -4.038 3.636 6.695 1.00 97.38 107 ASP A O 1
ATOM 798 N N . ILE A 1 108 ? -4.388 2.166 5.042 1.00 97.69 108 ILE A N 1
ATOM 799 C CA . ILE A 1 108 ? -5.439 1.411 5.749 1.00 97.69 108 ILE A CA 1
ATOM 800 C C . ILE A 1 108 ? -4.886 0.777 7.028 1.00 97.69 108 ILE A C 1
ATOM 802 O O . ILE A 1 108 ? -5.531 0.820 8.077 1.00 97.69 108 ILE A O 1
ATOM 806 N N . ARG A 1 109 ? -3.671 0.219 6.978 1.00 97.25 109 ARG A N 1
ATOM 807 C CA . ARG A 1 109 ? -2.996 -0.296 8.175 1.00 97.25 109 ARG A CA 1
ATOM 808 C C . ARG A 1 109 ? -2.775 0.807 9.209 1.00 97.25 109 ARG A C 1
ATOM 810 O O . ARG A 1 109 ? -2.994 0.566 10.396 1.00 97.25 109 ARG A O 1
ATOM 817 N N . LEU A 1 110 ? -2.314 1.980 8.774 1.00 96.75 110 LEU A N 1
ATOM 818 C CA . LEU A 1 110 ? -2.089 3.120 9.659 1.00 96.75 110 LEU A CA 1
ATOM 819 C C . LEU A 1 110 ? -3.398 3.565 10.319 1.00 96.75 110 LEU A C 1
ATOM 821 O O . LEU A 1 110 ? -3.431 3.694 11.538 1.00 96.75 110 LEU A O 1
ATOM 825 N N . LEU A 1 111 ? -4.477 3.678 9.541 1.00 96.94 111 LEU A N 1
ATOM 826 C CA . LEU A 1 111 ? -5.820 3.976 10.041 1.00 96.94 111 LEU A CA 1
ATOM 827 C C . LEU A 1 111 ? -6.236 2.981 11.125 1.00 96.94 111 LEU A C 1
ATOM 829 O O . LEU A 1 111 ? -6.643 3.386 12.212 1.00 96.94 111 LEU A O 1
ATOM 833 N N . CYS A 1 112 ? -6.092 1.678 10.862 1.00 96.44 112 CYS A N 1
ATOM 834 C CA . CYS A 1 112 ? -6.476 0.649 11.828 1.00 96.44 112 CYS A CA 1
ATOM 835 C C . CYS A 1 112 ? -5.676 0.751 13.126 1.00 96.44 112 CYS A C 1
ATOM 837 O O . CYS A 1 112 ? -6.232 0.644 14.216 1.00 96.44 112 CYS A O 1
ATOM 839 N N . ARG A 1 113 ? -4.366 0.979 13.006 1.00 94.75 113 ARG A N 1
ATOM 840 C CA . ARG A 1 113 ? -3.483 1.170 14.154 1.00 94.75 113 ARG A CA 1
ATOM 841 C C . ARG A 1 113 ? -3.885 2.400 14.963 1.00 94.75 113 ARG A C 1
ATOM 843 O O . ARG A 1 113 ? -3.915 2.320 16.187 1.00 94.75 113 ARG A O 1
ATOM 850 N N . ASP A 1 114 ? -4.175 3.515 14.302 1.00 94.25 114 ASP A N 1
ATOM 851 C CA . ASP A 1 114 ? -4.564 4.747 14.980 1.00 94.25 114 ASP A CA 1
ATOM 852 C C . ASP A 1 114 ? -5.896 4.587 15.709 1.00 94.25 114 ASP A C 1
ATOM 854 O O . ASP A 1 114 ? -5.967 4.935 16.887 1.00 94.25 114 ASP A O 1
ATOM 858 N N . ALA A 1 115 ? -6.893 3.971 15.071 1.00 94.56 115 ALA A N 1
ATOM 859 C CA . ALA A 1 115 ? -8.175 3.674 15.702 1.00 94.56 115 ALA A CA 1
ATOM 860 C C . ALA A 1 115 ? -8.036 2.719 16.899 1.00 94.56 115 ALA A C 1
ATOM 862 O O . ALA A 1 115 ? -8.637 2.950 17.945 1.00 94.56 115 ALA A O 1
ATOM 863 N N . ALA A 1 116 ? -7.198 1.681 16.794 1.00 92.69 116 ALA A N 1
ATOM 864 C CA . ALA A 1 116 ? -6.946 0.747 17.894 1.00 92.69 116 ALA A CA 1
ATOM 865 C C . ALA A 1 116 ? -6.291 1.412 19.119 1.00 92.69 116 ALA A C 1
ATOM 867 O O . ALA A 1 116 ? -6.413 0.913 20.237 1.00 92.69 116 ALA A O 1
ATOM 868 N N . MET A 1 117 ? -5.610 2.545 18.926 1.00 90.62 117 MET A N 1
ATOM 869 C CA . MET A 1 117 ? -4.969 3.306 19.999 1.00 90.62 117 MET A CA 1
ATOM 870 C C . MET A 1 117 ? -5.893 4.346 20.649 1.00 90.62 117 MET A C 1
ATOM 872 O O . MET A 1 117 ? -5.590 4.807 21.751 1.00 90.62 117 MET A O 1
ATOM 876 N N . GLU A 1 118 ? -7.017 4.706 20.025 1.00 90.69 118 GLU A N 1
ATOM 877 C CA . GLU A 1 118 ? -7.942 5.723 20.548 1.00 90.69 118 GLU A CA 1
ATOM 878 C C . GLU A 1 118 ? -8.540 5.389 21.927 1.00 90.69 118 GLU A C 1
ATOM 880 O O . GLU A 1 118 ? -8.504 6.254 22.811 1.00 90.69 118 GLU A O 1
ATOM 885 N N . PRO A 1 119 ? -9.012 4.155 22.200 1.00 88.56 119 PRO A N 1
ATOM 886 C CA . PRO A 1 119 ? -9.523 3.811 23.527 1.00 88.56 119 PRO A CA 1
ATOM 887 C C . PRO A 1 119 ? -8.480 4.021 24.630 1.00 88.56 119 PRO A C 1
ATOM 889 O O . PRO A 1 119 ? -8.791 4.541 25.703 1.00 88.56 119 PRO A O 1
ATOM 892 N N . LEU A 1 120 ? -7.220 3.681 24.344 1.00 85.88 120 LEU A N 1
ATOM 893 C CA . LEU A 1 120 ? -6.106 3.880 25.265 1.00 85.88 120 LEU A CA 1
ATOM 894 C C . LEU A 1 120 ? -5.810 5.373 25.477 1.00 85.88 120 LEU A C 1
ATOM 896 O O . LEU A 1 120 ? -5.634 5.802 26.618 1.00 85.88 120 LEU A O 1
ATOM 900 N N . ARG A 1 121 ? -5.806 6.181 24.406 1.00 86.88 121 ARG A N 1
ATOM 901 C CA . ARG A 1 121 ? -5.638 7.644 24.495 1.00 86.88 121 ARG A CA 1
ATOM 902 C C . ARG A 1 121 ? -6.722 8.279 25.374 1.00 86.88 121 ARG A C 1
ATOM 904 O O . ARG A 1 121 ? -6.398 9.102 26.230 1.00 86.88 121 ARG A O 1
ATOM 911 N N . ARG A 1 122 ? -7.984 7.847 25.245 1.00 84.88 122 ARG A N 1
ATOM 912 C CA . ARG A 1 122 ? -9.091 8.303 26.108 1.00 84.88 122 ARG A CA 1
ATOM 913 C C . ARG A 1 122 ? -8.930 7.885 27.560 1.00 84.88 122 ARG A C 1
ATOM 915 O O . ARG A 1 122 ? -9.148 8.711 28.443 1.00 84.88 122 ARG A O 1
ATOM 922 N N . GLN A 1 123 ? -8.548 6.633 27.819 1.00 83.25 123 GLN A N 1
ATOM 923 C CA . GLN A 1 123 ? -8.304 6.164 29.185 1.00 83.25 123 GLN A CA 1
ATOM 924 C C . GLN A 1 123 ? -7.243 7.037 29.857 1.00 83.25 123 GLN A C 1
ATOM 926 O O . GLN A 1 123 ? -7.496 7.590 30.925 1.00 83.25 123 GLN A O 1
ATOM 931 N N . ILE A 1 124 ? -6.113 7.259 29.187 1.00 82.69 124 ILE A N 1
ATOM 932 C CA . ILE A 1 124 ? -5.034 8.116 29.684 1.00 82.69 124 ILE A CA 1
ATOM 933 C C . ILE A 1 124 ? -5.520 9.555 29.940 1.00 82.69 124 ILE A C 1
ATOM 935 O O . ILE A 1 124 ? -5.255 10.105 31.009 1.00 82.69 124 ILE A O 1
ATOM 939 N N . ALA A 1 125 ? -6.274 10.150 29.011 1.00 82.56 125 ALA A N 1
ATOM 940 C CA . ALA A 1 125 ? -6.798 11.509 29.163 1.00 82.56 125 ALA A CA 1
ATOM 941 C C . ALA A 1 125 ? -7.791 11.632 30.335 1.00 82.56 125 ALA A C 1
ATOM 943 O O . ALA A 1 125 ? -7.694 12.561 31.135 1.00 82.56 125 ALA A O 1
ATOM 944 N N . SER A 1 126 ? -8.712 10.674 30.481 1.00 76.75 126 SER A N 1
ATOM 945 C CA . SER A 1 126 ? -9.697 10.661 31.574 1.00 76.75 126 SER A CA 1
ATOM 946 C C . SER A 1 126 ? -9.038 10.608 32.958 1.00 76.75 126 SER A C 1
ATOM 948 O O . SER A 1 126 ? -9.485 11.262 33.899 1.00 76.75 126 SER A O 1
ATOM 950 N N . LEU A 1 127 ? -7.920 9.891 33.065 1.00 69.25 127 LEU A N 1
ATOM 951 C CA . LEU A 1 127 ? -7.144 9.753 34.294 1.00 69.25 127 LEU A CA 1
ATOM 952 C C . LEU A 1 127 ? -6.328 11.011 34.623 1.00 69.25 127 LEU A C 1
ATOM 954 O O . LEU A 1 127 ? -6.167 11.334 35.797 1.00 69.25 127 LEU A O 1
ATOM 958 N N . ALA A 1 128 ? -5.855 11.746 33.613 1.00 67.19 128 ALA A N 1
ATOM 959 C CA . ALA A 1 128 ? -5.198 13.036 33.815 1.00 67.19 128 ALA A CA 1
ATOM 960 C C . ALA A 1 128 ? -6.168 14.096 34.376 1.00 67.19 128 ALA A C 1
ATOM 962 O O . ALA A 1 128 ? -5.792 14.871 35.252 1.00 67.19 128 ALA A O 1
ATOM 963 N N . VAL A 1 129 ? -7.430 14.086 33.929 1.00 63.28 129 VAL A N 1
ATOM 964 C CA . VAL A 1 129 ? -8.480 15.002 34.420 1.00 63.28 129 VAL A CA 1
ATOM 965 C C . VAL A 1 129 ? -8.924 14.655 35.848 1.00 63.28 129 VAL A C 1
ATOM 967 O O . VAL A 1 129 ? -9.200 15.549 36.642 1.00 63.28 129 VAL A O 1
ATOM 970 N N . GLY A 1 130 ? -8.927 13.373 36.228 1.00 55.81 130 GLY A N 1
ATOM 971 C CA . GLY A 1 130 ? -9.257 12.943 37.595 1.00 55.81 130 GLY A CA 1
ATOM 972 C C . GLY A 1 130 ? -8.262 13.388 38.679 1.00 55.81 130 GLY A C 1
ATOM 973 O O . GLY A 1 130 ? -8.572 13.264 39.862 1.00 55.81 130 GLY A O 1
ATOM 974 N N . ASN A 1 131 ? -7.088 13.906 38.296 1.00 50.03 131 ASN A N 1
ATOM 975 C CA . ASN A 1 131 ? -6.014 14.302 39.212 1.00 50.03 131 ASN A CA 1
ATOM 976 C C . ASN A 1 131 ? -5.828 15.825 39.346 1.00 50.03 131 ASN A C 1
ATOM 978 O O . ASN A 1 131 ? -4.968 16.269 40.109 1.00 50.03 131 ASN A O 1
ATOM 982 N N . SER A 1 132 ? -6.621 16.645 38.648 1.00 46.34 132 SER A N 1
ATOM 983 C CA . SER A 1 132 ? -6.660 18.086 38.904 1.00 46.34 132 SER A CA 1
ATOM 984 C C . SER A 1 132 ? -7.595 18.367 40.083 1.00 46.34 132 SER A C 1
ATOM 986 O O . SER A 1 132 ? -8.805 18.512 39.910 1.00 46.34 132 SER A O 1
ATOM 988 N N . GLY A 1 133 ? -7.039 18.434 41.296 1.00 50.06 133 GLY A N 1
ATOM 989 C CA . GLY A 1 133 ? -7.711 19.101 42.416 1.00 50.06 133 GLY A CA 1
ATOM 990 C C . GLY A 1 133 ? -8.039 20.565 42.069 1.00 50.06 133 GLY A C 1
ATOM 991 O O . GLY A 1 133 ? -7.491 21.091 41.093 1.00 50.06 133 GLY A O 1
ATOM 992 N N . PRO A 1 134 ? -8.928 21.237 42.830 1.00 52.16 134 PRO A N 1
ATOM 993 C CA . PRO A 1 134 ? -9.265 22.637 42.578 1.00 52.16 134 PRO A CA 1
ATOM 994 C C . PRO A 1 134 ? -7.983 23.479 42.475 1.00 52.16 134 PRO A C 1
ATOM 996 O O . PRO A 1 134 ? -7.035 23.214 43.225 1.00 52.16 134 PRO A O 1
ATOM 999 N N . PRO A 1 135 ? -7.921 24.456 41.547 1.00 54.97 135 PRO A N 1
ATOM 1000 C CA . PRO A 1 135 ? -6.730 25.276 41.371 1.00 54.97 135 PRO A CA 1
ATOM 1001 C C . PRO A 1 135 ? -6.332 25.882 42.724 1.00 54.97 135 PRO A C 1
ATOM 1003 O O . PRO A 1 135 ? -7.219 26.328 43.463 1.00 54.97 135 PRO A O 1
ATOM 1006 N N . PRO A 1 136 ? -5.035 25.875 43.087 1.00 58.75 136 PRO A N 1
ATOM 1007 C CA . PRO A 1 136 ? -4.601 26.476 44.337 1.00 58.75 136 PRO A CA 1
ATOM 1008 C C . PRO A 1 136 ? -5.068 27.938 44.369 1.00 58.75 136 PRO A C 1
ATOM 1010 O O . PRO A 1 136 ? -4.988 28.619 43.340 1.00 58.75 136 PRO A O 1
ATOM 1013 N N . PRO A 1 137 ? -5.593 28.422 45.511 1.00 61.50 137 PRO A N 1
ATOM 1014 C CA . PRO A 1 137 ? -6.049 29.798 45.617 1.00 61.50 137 PRO A CA 1
ATOM 1015 C C . PRO A 1 137 ? -4.904 30.747 45.233 1.00 61.50 137 PRO A C 1
ATOM 1017 O O . PRO A 1 137 ? -3.742 30.447 45.536 1.00 61.50 137 PRO A O 1
ATOM 1020 N N . PRO A 1 138 ? -5.207 31.868 44.550 1.00 66.75 138 PRO A N 1
ATOM 1021 C CA . PRO A 1 138 ? -4.186 32.813 44.124 1.00 66.75 138 PRO A CA 1
ATOM 1022 C C . PRO A 1 138 ? -3.337 33.235 45.333 1.00 66.75 138 PRO A C 1
ATOM 1024 O O . PRO A 1 138 ? -3.893 33.459 46.415 1.00 66.75 138 PRO A O 1
ATOM 1027 N N . PRO A 1 139 ? -2.001 33.315 45.183 1.00 66.50 139 PRO A N 1
ATOM 1028 C CA . PRO A 1 139 ? -1.133 33.695 46.286 1.00 66.50 139 PRO A CA 1
ATOM 1029 C C . PRO A 1 139 ? -1.551 35.075 46.816 1.00 66.50 139 PRO A C 1
ATOM 1031 O O . PRO A 1 139 ? -1.871 35.960 46.014 1.00 66.50 139 PRO A O 1
ATOM 1034 N N . PRO A 1 140 ? -1.571 35.278 48.148 1.00 62.38 140 PRO A N 1
ATOM 1035 C CA . PRO A 1 140 ? -1.924 36.569 48.717 1.00 62.38 140 PRO A CA 1
ATOM 1036 C C . PRO A 1 140 ? -0.964 37.647 48.192 1.00 62.38 140 PRO A C 1
ATOM 1038 O O . PRO A 1 140 ? 0.222 37.358 47.992 1.00 62.38 140 PRO A O 1
ATOM 1041 N N . PRO A 1 141 ? -1.450 38.880 47.956 1.00 56.47 141 PRO A N 1
ATOM 1042 C CA . PRO A 1 141 ? -0.631 39.955 47.416 1.00 56.47 141 PRO A CA 1
ATOM 1043 C C . PRO A 1 141 ? 0.588 40.174 48.316 1.00 56.47 141 PRO A C 1
ATOM 1045 O O . PRO A 1 141 ? 0.458 40.503 49.496 1.00 56.47 141 PRO A O 1
ATOM 1048 N N . GLN A 1 142 ? 1.780 39.954 47.757 1.00 53.88 142 GLN A N 1
ATOM 1049 C CA . GLN A 1 142 ? 3.034 40.170 48.466 1.00 53.88 142 GLN A CA 1
ATOM 1050 C C . GLN A 1 142 ? 3.184 41.670 48.731 1.00 53.88 142 GLN A C 1
ATOM 1052 O O . GLN A 1 142 ? 3.361 42.467 47.810 1.00 53.88 142 GLN A O 1
ATOM 1057 N N . GLN A 1 143 ? 3.097 42.068 50.000 1.00 47.47 143 GLN A N 1
ATOM 1058 C CA . GLN A 1 143 ? 3.480 43.410 50.419 1.00 47.47 143 GLN A CA 1
ATOM 1059 C C . GLN A 1 143 ? 4.992 43.547 50.221 1.00 47.47 143 GLN A C 1
ATOM 1061 O O . GLN A 1 143 ? 5.783 43.019 51.001 1.00 47.47 143 GLN A O 1
ATOM 1066 N N . HIS A 1 144 ? 5.398 44.234 49.156 1.00 47.50 144 HIS A N 1
ATOM 1067 C CA . HIS A 1 144 ? 6.790 44.602 48.935 1.00 47.50 144 HIS A CA 1
ATOM 1068 C C . HIS A 1 144 ? 7.258 45.499 50.093 1.00 47.50 144 HIS A C 1
ATOM 1070 O O . HIS A 1 144 ? 6.961 46.694 50.119 1.00 47.50 144 HIS A O 1
ATOM 1076 N N . GLN A 1 145 ? 7.995 44.937 51.058 1.00 50.12 145 GLN A N 1
ATOM 1077 C CA . GLN A 1 145 ? 8.749 45.733 52.023 1.00 50.12 145 GLN A CA 1
ATOM 1078 C C . GLN A 1 145 ? 9.836 46.504 51.267 1.00 50.12 145 GLN A C 1
ATOM 1080 O O . GLN A 1 145 ? 10.841 45.947 50.829 1.00 50.12 145 GLN A O 1
ATOM 1085 N N . HIS A 1 146 ? 9.612 47.806 51.108 1.00 47.47 146 HIS A N 1
ATOM 1086 C CA . HIS A 1 146 ? 10.615 48.772 50.681 1.00 47.47 146 HIS A CA 1
ATOM 1087 C C . HIS A 1 146 ? 11.736 48.816 51.732 1.00 47.47 146 HIS A C 1
ATOM 1089 O O . HIS A 1 146 ? 11.636 49.525 52.732 1.00 47.47 146 HIS A O 1
ATOM 1095 N N . GLN A 1 147 ? 12.814 48.057 51.532 1.00 49.94 147 GLN A N 1
ATOM 1096 C CA . GLN A 1 147 ? 14.020 48.226 52.336 1.00 49.94 147 GLN A CA 1
ATOM 1097 C C . GLN A 1 147 ? 14.824 49.401 51.767 1.00 49.94 147 GLN A C 1
ATOM 1099 O O . GLN A 1 147 ? 15.545 49.272 50.779 1.00 49.94 147 GLN A O 1
ATOM 1104 N N . GLN A 1 148 ? 14.659 50.568 52.392 1.00 46.81 148 GLN A N 1
ATOM 1105 C CA . GLN A 1 148 ? 15.461 51.766 52.145 1.00 46.81 148 GLN A CA 1
ATOM 1106 C C . GLN A 1 148 ? 16.938 51.466 52.443 1.00 46.81 148 GLN A C 1
ATOM 1108 O O . GLN A 1 148 ? 17.350 51.393 53.601 1.00 46.81 148 GLN A O 1
ATOM 1113 N N . ARG A 1 149 ? 17.755 51.293 51.400 1.00 46.06 149 ARG A N 1
ATOM 1114 C CA . ARG A 1 149 ? 19.215 51.372 51.526 1.00 46.06 149 ARG A CA 1
ATOM 1115 C C . ARG A 1 149 ? 19.610 52.845 51.584 1.00 46.06 149 ARG A C 1
ATOM 1117 O O . ARG A 1 149 ? 19.497 53.559 50.594 1.00 46.06 149 ARG A O 1
ATOM 1124 N N . GLN A 1 150 ? 20.059 53.279 52.758 1.00 42.50 150 GLN A N 1
ATOM 1125 C CA . GLN A 1 150 ? 20.689 54.578 52.974 1.00 42.50 150 GLN A CA 1
ATOM 1126 C C . GLN A 1 150 ? 22.018 54.622 52.203 1.00 42.50 150 GLN A C 1
ATOM 1128 O O . GLN A 1 150 ? 22.954 53.894 52.530 1.00 42.50 150 GLN A O 1
ATOM 1133 N N . LEU A 1 151 ? 22.082 55.450 51.161 1.00 43.25 151 LEU A N 1
ATOM 1134 C CA . LEU A 1 151 ? 23.318 55.829 50.479 1.00 43.25 151 LEU A CA 1
ATOM 1135 C C . LEU A 1 151 ? 23.888 57.057 51.199 1.00 43.25 151 LEU A C 1
ATOM 1137 O O . LEU A 1 151 ? 23.231 58.093 51.269 1.00 43.25 151 LEU A O 1
ATOM 1141 N N . GLN A 1 152 ? 25.086 56.920 51.766 1.00 37.28 152 GLN A N 1
ATOM 1142 C CA . GLN A 1 152 ? 25.872 58.041 52.277 1.00 37.28 152 GLN A CA 1
ATOM 1143 C C . GLN A 1 152 ? 26.676 58.662 51.122 1.00 37.28 152 GLN A C 1
ATOM 1145 O O . GLN A 1 152 ? 27.460 57.978 50.470 1.00 37.28 152 GLN A O 1
ATOM 1150 N N . ASP A 1 153 ? 26.445 59.953 50.896 1.00 40.34 153 ASP A N 1
ATOM 1151 C CA . ASP A 1 153 ? 27.264 60.917 50.132 1.00 40.34 153 ASP A CA 1
ATOM 1152 C C . ASP A 1 153 ? 28.504 61.345 50.978 1.00 40.34 153 ASP A C 1
ATOM 1154 O O . ASP A 1 153 ? 28.503 60.999 52.167 1.00 40.34 153 ASP A O 1
ATOM 1158 N N . PRO A 1 154 ? 29.530 62.125 50.517 1.00 47.59 154 PRO A N 1
ATOM 1159 C CA . PRO A 1 154 ? 29.483 63.133 49.435 1.00 47.59 154 PRO A CA 1
ATOM 1160 C C . PRO A 1 154 ? 30.753 63.321 48.551 1.00 47.59 154 PRO A C 1
ATOM 1162 O O . PRO A 1 154 ? 31.878 63.051 48.978 1.00 47.59 154 PRO A O 1
ATOM 1165 N N . ARG A 1 155 ? 30.587 63.946 47.367 1.00 32.03 155 ARG A N 1
ATOM 1166 C CA . ARG A 1 155 ? 31.242 65.213 46.907 1.00 32.03 155 ARG A CA 1
ATOM 1167 C C . ARG A 1 155 ? 31.119 65.422 45.375 1.00 32.03 155 ARG A C 1
ATOM 1169 O O . ARG A 1 155 ? 31.302 64.503 44.590 1.00 32.03 155 ARG A O 1
ATOM 1176 N N . SER A 1 156 ? 30.818 66.673 45.015 1.00 43.06 156 SER A N 1
ATOM 1177 C CA . SER A 1 156 ? 30.286 67.256 43.758 1.00 43.06 156 SER A CA 1
ATOM 1178 C C . SER A 1 156 ? 31.349 67.588 42.652 1.00 43.06 156 SER A C 1
ATOM 1180 O O . SER A 1 156 ? 32.486 67.152 42.801 1.00 43.06 156 SER A O 1
ATOM 1182 N N . PRO A 1 157 ? 31.100 68.453 41.624 1.00 50.44 157 PRO A N 1
A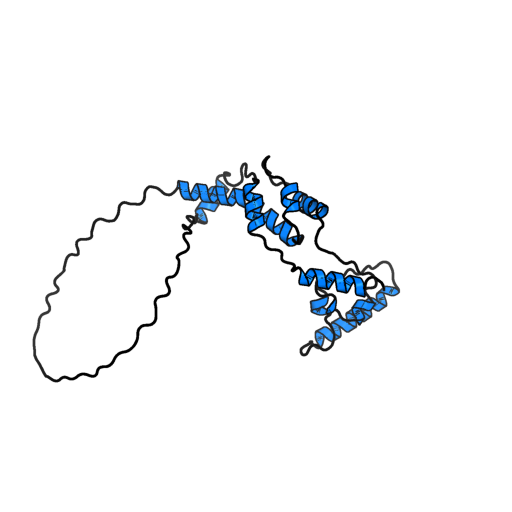TOM 1183 C CA . PRO A 1 157 ? 30.408 68.213 40.334 1.00 50.44 157 PRO A CA 1
ATOM 1184 C C . PRO A 1 157 ? 31.179 68.747 39.073 1.00 50.44 157 PRO A C 1
ATOM 1186 O O . PRO A 1 157 ? 32.169 69.458 39.200 1.00 50.44 157 PRO A O 1
ATOM 1189 N N . SER A 1 158 ? 30.718 68.461 37.843 1.00 36.00 158 SER A N 1
ATOM 1190 C CA . SER A 1 158 ? 30.847 69.321 36.622 1.00 36.00 158 SER A CA 1
ATOM 1191 C C . SER A 1 158 ? 30.082 68.667 35.450 1.00 36.00 158 SER A C 1
ATOM 1193 O O . SER A 1 158 ? 30.269 67.487 35.181 1.00 36.00 158 SER A O 1
ATOM 1195 N N . GLU A 1 159 ? 28.950 69.226 35.006 1.00 35.09 159 GLU A N 1
ATOM 1196 C CA . GLU A 1 159 ? 28.742 70.201 33.907 1.00 35.09 159 GLU A CA 1
ATOM 1197 C C . GLU A 1 159 ? 28.822 69.626 32.472 1.00 35.09 159 GLU A C 1
ATOM 1199 O O . GLU A 1 159 ? 29.864 69.142 32.046 1.00 35.09 159 GLU A O 1
ATOM 1204 N N . GLY A 1 160 ? 27.727 69.782 31.701 1.00 31.75 160 GLY A N 1
ATOM 1205 C CA . GLY A 1 160 ? 27.774 69.929 30.233 1.00 31.75 160 GLY A CA 1
ATOM 1206 C C . GLY A 1 160 ? 27.010 68.911 29.363 1.00 31.75 160 GLY A C 1
ATOM 1207 O O . GLY A 1 160 ? 27.526 67.853 29.035 1.00 31.75 160 GLY A O 1
ATOM 1208 N N . HIS A 1 161 ? 25.806 69.288 28.912 1.00 31.48 161 HIS A N 1
ATOM 1209 C CA . HIS A 1 161 ? 25.041 68.755 27.753 1.00 31.48 161 HIS A CA 1
ATOM 1210 C C . HIS A 1 161 ? 25.788 68.963 26.391 1.00 31.48 161 HIS A C 1
ATOM 1212 O O . HIS A 1 161 ? 26.797 69.666 26.438 1.00 31.48 161 HIS A O 1
ATOM 1218 N N . PRO A 1 162 ? 25.330 68.514 25.175 1.00 46.06 162 PRO A N 1
ATOM 1219 C CA . PRO A 1 162 ? 23.967 68.097 24.768 1.00 46.06 162 PRO A CA 1
ATOM 1220 C C . PRO A 1 162 ? 23.789 66.936 23.732 1.00 46.06 162 PRO A C 1
ATOM 1222 O O . PRO A 1 162 ? 24.683 66.562 22.987 1.00 46.06 162 PRO A O 1
ATOM 1225 N N . GLN A 1 163 ? 22.548 66.422 23.707 1.00 35.38 163 GLN A N 1
ATOM 1226 C CA . GLN A 1 163 ? 21.654 66.029 22.586 1.00 35.38 163 GLN A CA 1
ATOM 1227 C C . GLN A 1 163 ? 22.209 65.527 21.231 1.00 35.38 163 GLN A C 1
ATOM 1229 O O . GLN A 1 163 ? 22.923 66.247 20.542 1.00 35.38 163 GLN A O 1
ATOM 1234 N N . LEU A 1 164 ? 21.634 64.417 20.735 1.00 33.09 164 LEU A N 1
ATOM 1235 C CA . LEU A 1 164 ? 21.244 64.283 19.321 1.00 33.09 164 LEU A CA 1
ATOM 1236 C C . LEU A 1 164 ? 20.091 63.282 19.133 1.00 33.09 164 LEU A C 1
ATOM 1238 O O . LEU A 1 164 ? 20.144 62.130 19.554 1.00 33.09 164 LEU A O 1
ATOM 1242 N N . SER A 1 165 ? 19.046 63.792 18.491 1.00 31.52 165 SER A N 1
ATOM 1243 C CA . SER A 1 165 ? 17.764 63.173 18.165 1.00 31.52 165 SER A CA 1
ATOM 1244 C C . SER A 1 165 ? 17.803 62.488 16.794 1.00 31.52 165 SER A C 1
ATOM 1246 O O . SER A 1 165 ? 18.408 63.022 15.868 1.00 31.52 165 SER A O 1
ATOM 1248 N N . SER A 1 166 ? 17.066 61.389 16.604 1.00 41.41 166 SER A N 1
ATOM 1249 C CA . SER A 1 166 ? 15.990 61.292 15.589 1.00 41.41 166 SER A CA 1
ATOM 1250 C C . SER A 1 166 ? 15.343 59.886 15.528 1.00 41.41 166 SER A C 1
ATOM 1252 O O . SER A 1 166 ? 15.963 58.920 15.970 1.00 41.41 166 SER A O 1
ATOM 1254 N N . PRO A 1 167 ? 14.088 59.772 15.028 1.00 49.53 167 PRO A N 1
ATOM 1255 C CA . PRO A 1 167 ? 13.236 58.575 15.117 1.00 49.53 167 PRO A CA 1
ATOM 1256 C C . PRO A 1 167 ? 12.907 57.923 13.752 1.00 49.53 167 PRO A C 1
ATOM 1258 O O . PRO A 1 167 ? 13.054 58.578 12.721 1.00 49.53 167 PRO A O 1
ATOM 1261 N N . SER A 1 168 ? 12.390 56.677 13.755 1.00 34.25 168 SER A N 1
ATOM 1262 C CA . SER A 1 168 ? 11.394 56.065 12.816 1.00 34.25 168 SER A CA 1
ATOM 1263 C C . SER A 1 168 ? 11.540 54.527 12.738 1.00 34.25 168 SER A C 1
ATOM 1265 O O . SER A 1 168 ? 12.632 54.032 13.011 1.00 34.25 168 SER A O 1
ATOM 1267 N N . PRO A 1 169 ? 10.563 53.762 12.198 1.00 44.53 169 PRO A N 1
ATOM 1268 C CA . PRO A 1 169 ? 9.102 53.869 12.318 1.00 44.53 169 PRO A CA 1
ATOM 1269 C C . PRO A 1 169 ? 8.436 52.522 12.718 1.00 44.53 169 PRO A C 1
ATOM 1271 O O . PRO A 1 169 ? 9.036 51.452 12.636 1.00 44.53 169 PRO A O 1
ATOM 1274 N N . GLU A 1 170 ? 7.171 52.587 13.142 1.00 38.12 170 GLU A N 1
ATOM 1275 C CA . GLU A 1 170 ? 6.296 51.443 13.445 1.00 38.12 170 GLU A CA 1
ATOM 1276 C C . GLU A 1 170 ? 6.047 50.523 12.235 1.00 38.12 170 GLU A C 1
ATOM 1278 O O . GLU A 1 170 ? 5.839 50.983 11.111 1.00 38.12 170 GLU A O 1
ATOM 1283 N N . ALA A 1 171 ? 5.988 49.213 12.500 1.00 33.50 171 ALA A N 1
ATOM 1284 C CA . ALA A 1 171 ? 5.480 48.182 11.596 1.00 33.50 171 ALA A CA 1
ATOM 1285 C C . ALA A 1 171 ? 4.165 47.592 12.161 1.00 33.50 171 ALA A C 1
ATOM 1287 O O . ALA A 1 171 ? 4.001 47.536 13.383 1.00 33.50 171 ALA A O 1
ATOM 1288 N N . PRO A 1 172 ? 3.219 47.170 11.301 1.00 33.66 172 PRO A N 1
ATOM 1289 C CA . PRO A 1 172 ? 1.836 46.895 11.682 1.00 33.66 172 PRO A CA 1
ATOM 1290 C C . PRO A 1 172 ? 1.684 45.580 12.458 1.00 33.66 172 PRO A C 1
ATOM 1292 O O . PRO A 1 172 ? 2.334 44.577 12.160 1.00 33.66 172 PRO A O 1
ATOM 1295 N N . GLN A 1 173 ? 0.784 45.583 13.441 1.00 31.62 173 GLN A N 1
ATOM 1296 C CA . GLN A 1 173 ? 0.437 44.415 14.247 1.00 31.62 173 GLN A CA 1
ATOM 1297 C C . GLN A 1 173 ? -0.409 43.437 13.419 1.00 31.62 173 GLN A C 1
ATOM 1299 O O . GLN A 1 173 ? -1.522 43.757 13.008 1.00 31.62 173 GLN A O 1
ATOM 1304 N N . VAL A 1 174 ? 0.123 42.237 13.178 1.00 33.00 174 VAL A N 1
ATOM 1305 C CA . VAL A 1 174 ? -0.646 41.092 12.677 1.00 33.00 174 VAL A CA 1
ATOM 1306 C C . VAL A 1 174 ? -1.294 40.416 13.882 1.00 33.00 174 VAL A C 1
ATOM 1308 O O . VAL A 1 174 ? -0.607 39.861 14.738 1.00 33.00 174 VAL A O 1
ATOM 1311 N N . GLU A 1 175 ? -2.619 40.486 13.955 1.00 35.28 175 GLU A N 1
ATOM 1312 C CA . GLU A 1 175 ? -3.430 39.815 14.967 1.00 35.28 175 GLU A CA 1
ATOM 1313 C C . GLU A 1 175 ? -3.390 38.298 14.726 1.00 35.28 175 GLU A C 1
ATOM 1315 O O . GLU A 1 175 ? -4.058 37.747 13.850 1.00 35.28 175 GLU A O 1
ATOM 1320 N N . VAL A 1 176 ? -2.523 37.614 15.474 1.00 33.38 176 VAL A N 1
ATOM 1321 C CA . VAL A 1 176 ? -2.410 36.155 15.466 1.00 33.38 176 VAL A CA 1
ATOM 1322 C C . VAL A 1 176 ? -3.629 35.582 16.186 1.00 33.38 176 VAL A C 1
ATOM 1324 O O . VAL A 1 176 ? -3.706 35.620 17.414 1.00 33.38 176 VAL A O 1
ATOM 1327 N N . LEU A 1 177 ? -4.572 35.022 15.422 1.00 30.78 177 LEU A N 1
ATOM 1328 C CA . LEU A 1 177 ? -5.622 34.153 15.954 1.00 30.78 177 LEU A CA 1
ATOM 1329 C C . LEU A 1 177 ? -4.973 33.008 16.745 1.00 30.78 177 LEU A C 1
ATOM 1331 O O . LEU A 1 177 ? -4.358 32.104 16.177 1.00 30.78 177 LEU A O 1
ATOM 1335 N N . GLN A 1 178 ? -5.107 33.057 18.068 1.00 33.41 178 GLN A N 1
ATOM 1336 C CA . GLN A 1 178 ? -4.671 31.982 18.950 1.00 33.41 178 GLN A CA 1
ATOM 1337 C C . GLN A 1 178 ? -5.542 30.739 18.706 1.00 33.41 178 GLN A C 1
ATOM 1339 O O . GLN A 1 178 ? -6.773 30.837 18.770 1.00 33.41 178 GLN A O 1
ATOM 1344 N N . PRO A 1 179 ? -4.956 29.554 18.459 1.00 33.66 179 PRO A N 1
ATOM 1345 C CA . PRO A 1 179 ? -5.729 28.325 18.428 1.00 33.66 179 PRO A CA 1
ATOM 1346 C C . PRO A 1 179 ? -6.279 28.052 19.834 1.00 33.66 179 PRO A C 1
ATOM 1348 O O . PRO A 1 179 ? -5.524 27.831 20.779 1.00 33.66 179 PRO A O 1
ATOM 1351 N N . GLN A 1 180 ? -7.607 28.041 19.963 1.00 35.34 180 GLN A N 1
ATOM 1352 C CA . GLN A 1 180 ? -8.364 27.611 21.149 1.00 35.34 180 GLN A CA 1
ATOM 1353 C C . GLN A 1 180 ? -8.246 26.088 21.357 1.00 35.34 180 GLN A C 1
ATOM 1355 O O . GLN A 1 180 ? -9.232 25.357 21.382 1.00 35.34 180 GLN A O 1
ATOM 1360 N N . SER A 1 181 ? -7.022 25.575 21.451 1.00 42.88 181 SER A N 1
ATOM 1361 C CA . SER A 1 181 ? -6.743 24.190 21.824 1.00 42.88 181 SER A CA 1
ATOM 1362 C C . SER A 1 181 ? -6.274 24.199 23.271 1.00 42.88 181 SER A C 1
ATOM 1364 O O . SER A 1 181 ? -5.122 24.520 23.552 1.00 42.88 181 SER A O 1
ATOM 1366 N N . GLN A 1 182 ? -7.181 23.902 24.202 1.00 37.38 182 GLN A N 1
ATOM 1367 C CA . GLN A 1 182 ? -6.803 23.687 25.597 1.00 37.38 182 GLN A CA 1
ATOM 1368 C C . GLN A 1 182 ? -5.731 22.583 25.648 1.00 37.38 182 GLN A C 1
ATOM 1370 O O . GLN A 1 182 ? -5.921 21.536 25.019 1.00 37.38 182 GLN A O 1
ATOM 1375 N N . PRO A 1 183 ? -4.603 22.785 26.350 1.00 38.16 183 PRO A N 1
ATOM 1376 C CA . PRO A 1 183 ? -3.584 21.756 26.457 1.00 38.16 183 PRO A CA 1
ATOM 1377 C C . PRO A 1 183 ? -4.171 20.575 27.232 1.00 38.16 183 PRO A C 1
ATOM 1379 O O . PRO A 1 183 ? -4.549 20.710 28.396 1.00 38.16 183 PRO A O 1
ATOM 1382 N N . LEU A 1 184 ? -4.250 19.413 26.580 1.00 43.94 184 LEU A N 1
ATOM 1383 C CA . LEU A 1 184 ? -4.472 18.144 27.266 1.00 43.94 184 LEU A CA 1
ATOM 1384 C C . LEU A 1 184 ? -3.430 18.052 28.383 1.00 43.94 184 LEU A C 1
ATOM 1386 O O . LEU A 1 184 ? -2.232 18.140 28.108 1.00 43.94 184 LEU A O 1
ATOM 1390 N N . ALA A 1 185 ? -3.877 17.920 29.633 1.00 49.25 185 ALA A N 1
ATOM 1391 C CA . ALA A 1 185 ? -2.987 17.707 30.763 1.00 49.25 185 ALA A CA 1
ATOM 1392 C C . ALA A 1 185 ? -2.108 16.485 30.455 1.00 49.25 185 ALA A C 1
ATOM 1394 O O . ALA A 1 185 ? -2.594 15.355 30.388 1.00 49.25 185 ALA A O 1
ATOM 1395 N N . LEU A 1 186 ? -0.825 16.728 30.181 1.00 50.28 186 LEU A N 1
ATOM 1396 C CA . LEU A 1 186 ? 0.130 15.684 29.839 1.00 50.28 186 LEU A CA 1
ATOM 1397 C C . LEU A 1 186 ? 0.325 14.808 31.078 1.00 50.28 186 LEU A C 1
ATOM 1399 O O . LEU A 1 186 ? 0.954 15.218 32.051 1.00 50.28 186 LEU A O 1
ATOM 1403 N N . CYS A 1 187 ? -0.226 13.597 31.048 1.00 58.84 187 CYS A N 1
ATOM 1404 C CA . CYS A 1 187 ? 0.096 12.560 32.018 1.00 58.84 187 CYS A CA 1
ATOM 1405 C C . CYS A 1 187 ? 1.618 12.330 32.029 1.00 58.84 187 CYS A C 1
ATOM 1407 O O . CYS A 1 187 ? 2.239 12.217 30.966 1.00 58.84 187 CYS A O 1
ATOM 1409 N N . SER A 1 188 ? 2.246 12.248 33.205 1.00 72.56 188 SER A N 1
ATOM 1410 C CA . SER A 1 188 ? 3.686 11.988 33.248 1.00 72.56 188 SER A CA 1
ATOM 1411 C C . SER A 1 188 ? 3.981 10.531 32.872 1.00 72.56 188 SER A C 1
ATOM 1413 O O . SER A 1 188 ? 3.157 9.632 33.070 1.00 72.56 188 SER A O 1
ATOM 1415 N N . ALA A 1 189 ? 5.193 10.256 32.383 1.00 67.00 189 ALA A N 1
ATOM 1416 C CA . ALA A 1 189 ? 5.634 8.887 32.102 1.00 67.00 189 ALA A CA 1
ATOM 1417 C C . ALA A 1 189 ? 5.567 7.968 33.343 1.00 67.00 189 ALA A C 1
ATOM 1419 O O . ALA A 1 189 ? 5.383 6.758 33.209 1.00 67.00 189 ALA A O 1
ATOM 1420 N N . ALA A 1 190 ? 5.677 8.532 34.553 1.00 67.69 190 ALA A N 1
ATOM 1421 C CA . ALA A 1 190 ? 5.526 7.800 35.808 1.00 67.69 190 ALA A CA 1
ATOM 1422 C C . ALA A 1 190 ? 4.064 7.415 36.093 1.00 67.69 190 ALA A C 1
ATOM 1424 O O . ALA A 1 190 ? 3.808 6.366 36.685 1.00 67.69 190 ALA A O 1
ATOM 1425 N N . ASP A 1 191 ? 3.103 8.225 35.647 1.00 64.19 191 ASP A N 1
ATOM 1426 C CA . ASP A 1 191 ? 1.676 7.932 35.793 1.00 64.19 191 ASP A CA 1
ATOM 1427 C C . ASP A 1 191 ? 1.257 6.818 34.837 1.00 64.19 191 ASP A C 1
ATOM 1429 O O . ASP A 1 191 ? 0.603 5.871 35.262 1.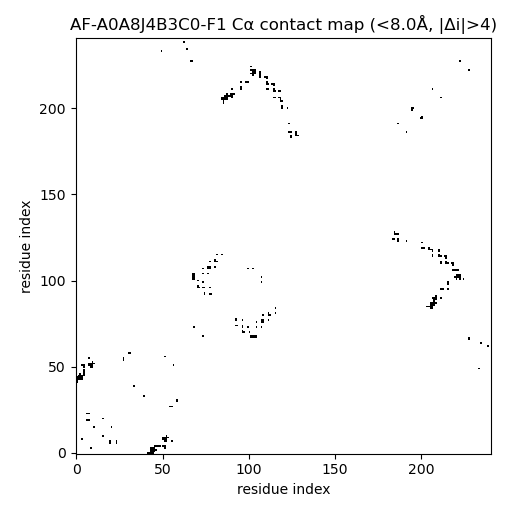00 64.19 191 ASP A O 1
ATOM 1433 N N . ILE A 1 192 ? 1.739 6.851 33.588 1.00 64.44 192 ILE A N 1
ATOM 1434 C CA . ILE A 1 192 ? 1.525 5.776 32.605 1.00 64.44 192 ILE A CA 1
ATOM 1435 C C . ILE A 1 192 ? 2.068 4.435 33.128 1.00 64.44 192 ILE A C 1
ATOM 1437 O O . ILE A 1 192 ? 1.392 3.415 33.019 1.00 64.44 192 ILE A O 1
ATOM 1441 N N . ARG A 1 193 ? 3.265 4.427 33.735 1.00 64.88 193 ARG A N 1
ATOM 1442 C CA . ARG A 1 193 ? 3.870 3.212 34.312 1.00 64.88 193 ARG A CA 1
ATOM 1443 C C . ARG A 1 193 ? 3.061 2.658 35.482 1.00 64.88 193 ARG A C 1
ATOM 1445 O O . ARG A 1 193 ? 2.685 1.493 35.450 1.00 64.88 193 ARG A O 1
ATOM 1452 N N . ARG A 1 194 ? 2.695 3.507 36.450 1.00 65.69 194 ARG A N 1
ATOM 1453 C CA . ARG A 1 194 ? 1.830 3.109 37.579 1.00 65.69 194 ARG A CA 1
ATOM 1454 C C . ARG A 1 194 ? 0.485 2.554 37.111 1.00 65.69 194 ARG A C 1
ATOM 1456 O O . ARG A 1 194 ? -0.047 1.619 37.702 1.00 65.69 194 ARG A O 1
ATOM 1463 N N . LEU A 1 195 ? -0.058 3.121 36.040 1.00 62.72 195 LEU A N 1
ATOM 1464 C CA . LEU A 1 195 ? -1.306 2.677 35.433 1.00 62.72 195 LEU A CA 1
ATOM 1465 C C . LEU A 1 195 ? -1.166 1.323 34.724 1.00 62.72 195 LEU A C 1
ATOM 1467 O O . LEU A 1 195 ? -2.076 0.498 34.833 1.00 62.72 195 LEU A O 1
ATOM 1471 N N . ALA A 1 196 ? -0.034 1.065 34.067 1.00 65.25 196 ALA A N 1
ATOM 1472 C CA . ALA A 1 196 ? 0.262 -0.231 33.457 1.00 65.25 196 ALA A CA 1
ATOM 1473 C C . ALA A 1 196 ? 0.399 -1.314 34.529 1.00 65.25 196 ALA A C 1
ATOM 1475 O O . ALA A 1 196 ? -0.235 -2.363 34.428 1.00 65.25 196 ALA A O 1
ATOM 1476 N N . ASP A 1 197 ? 1.122 -1.001 35.604 1.00 68.81 197 ASP A N 1
ATOM 1477 C CA . ASP A 1 197 ? 1.337 -1.901 36.738 1.00 68.81 197 ASP A CA 1
ATOM 1478 C C . ASP A 1 197 ? 0.032 -2.198 37.500 1.00 68.81 197 ASP A C 1
ATOM 1480 O O . ASP A 1 197 ? -0.136 -3.275 38.066 1.00 68.81 197 ASP A O 1
ATOM 1484 N N . SER A 1 198 ? -0.934 -1.270 37.480 1.00 66.69 198 SER A N 1
ATOM 1485 C CA . SER A 1 198 ? -2.252 -1.459 38.102 1.00 66.69 198 SER A CA 1
ATOM 1486 C C . SER A 1 198 ? -3.194 -2.394 37.330 1.00 66.69 198 SER A C 1
ATOM 1488 O O . SER A 1 198 ? -4.289 -2.682 37.811 1.00 66.69 198 SER A O 1
ATOM 1490 N N . GLY A 1 199 ? -2.823 -2.816 36.114 1.00 63.66 199 GLY A N 1
ATOM 1491 C CA . GLY A 1 199 ? -3.666 -3.642 35.242 1.00 63.66 199 GLY A CA 1
ATOM 1492 C C . GLY A 1 199 ? -4.927 -2.943 34.712 1.00 63.66 199 GLY A C 1
ATOM 1493 O O . GLY A 1 199 ? -5.750 -3.585 34.063 1.00 63.66 199 GLY A O 1
ATOM 1494 N N . LYS A 1 200 ? -5.096 -1.638 34.980 1.00 62.59 200 LYS A N 1
ATOM 1495 C CA . LYS A 1 200 ? -6.251 -0.834 34.541 1.00 62.59 200 LYS A CA 1
ATOM 1496 C C . LYS A 1 200 ? -6.116 -0.302 33.115 1.00 62.59 200 LYS A C 1
ATOM 1498 O O . LYS A 1 200 ? -7.125 0.043 32.506 1.00 62.59 200 LYS A O 1
ATOM 1503 N N . LEU A 1 201 ? -4.896 -0.227 32.577 1.00 60.06 201 LEU A N 1
ATOM 1504 C CA . LEU A 1 201 ? -4.693 0.069 31.159 1.00 60.06 201 LEU A CA 1
ATOM 1505 C C . LEU A 1 201 ? -5.095 -1.159 30.336 1.00 60.06 201 LEU A C 1
ATOM 1507 O O . LEU A 1 201 ? -4.655 -2.268 30.623 1.00 60.06 201 LEU A O 1
ATOM 1511 N N . ALA A 1 202 ? -5.913 -0.940 29.307 1.00 56.31 202 ALA A N 1
ATOM 1512 C CA . ALA A 1 202 ? -6.347 -1.929 28.315 1.00 56.31 202 ALA A CA 1
ATOM 1513 C C . ALA A 1 202 ? -7.450 -2.936 28.710 1.00 56.31 202 ALA A C 1
ATOM 1515 O O . ALA A 1 202 ? -7.955 -3.619 27.816 1.00 56.31 202 ALA A O 1
ATOM 1516 N N . GLN A 1 203 ? -7.914 -3.015 29.965 1.00 58.44 203 GLN A N 1
ATOM 1517 C CA . GLN A 1 203 ? -9.109 -3.824 30.264 1.00 58.44 203 GLN A CA 1
ATOM 1518 C C . GLN A 1 203 ? -10.350 -3.213 29.594 1.00 58.44 203 GLN A C 1
ATOM 1520 O O . GLN A 1 203 ? -10.734 -2.084 29.894 1.00 58.44 203 GLN A O 1
ATOM 1525 N N . GLY A 1 204 ? -10.964 -3.961 28.670 1.00 64.56 204 GLY A N 1
ATOM 1526 C CA . GLY A 1 204 ? -12.208 -3.561 28.002 1.00 64.56 204 GLY A CA 1
ATOM 1527 C C . GLY A 1 204 ? -12.069 -2.377 27.041 1.00 64.56 204 GLY A C 1
ATOM 1528 O O . GLY A 1 204 ? -13.046 -1.671 26.805 1.00 64.56 204 GLY A O 1
ATOM 1529 N N . ALA A 1 205 ? -10.874 -2.128 26.500 1.00 78.12 205 ALA A N 1
ATOM 1530 C CA . ALA A 1 205 ? -10.660 -1.105 25.482 1.00 78.12 205 ALA A CA 1
ATOM 1531 C C . ALA A 1 205 ? -11.332 -1.522 24.160 1.00 78.12 205 ALA A C 1
ATOM 1533 O O . ALA A 1 205 ? -10.779 -2.307 23.391 1.00 78.12 205 ALA A O 1
ATOM 1534 N N . VAL A 1 206 ? -12.543 -1.015 23.929 1.00 91.38 206 VAL A N 1
ATOM 1535 C CA . VAL A 1 206 ? -13.334 -1.271 22.722 1.00 91.38 206 VAL A CA 1
ATOM 1536 C C . VAL A 1 206 ? -13.243 -0.068 21.783 1.00 91.38 206 VAL A C 1
ATOM 1538 O O . VAL A 1 206 ? -13.415 1.074 22.214 1.00 91.38 206 VAL A O 1
ATOM 1541 N N . VAL A 1 207 ? -12.975 -0.329 20.504 1.00 94.12 207 VAL A N 1
ATOM 1542 C CA . VAL A 1 207 ? -12.947 0.677 19.434 1.00 94.12 207 VAL A CA 1
ATOM 1543 C C . VAL A 1 207 ? -14.374 0.936 18.950 1.00 94.12 207 VAL A C 1
ATOM 1545 O O . VAL A 1 207 ? -15.069 0.012 18.528 1.00 94.12 207 VAL A O 1
ATOM 1548 N N . SER A 1 208 ? -14.801 2.194 19.027 1.00 94.88 208 SER A N 1
ATOM 1549 C CA . SER A 1 208 ? -16.134 2.666 18.624 1.00 94.88 208 SER A CA 1
ATOM 1550 C C . SER A 1 208 ? -16.168 3.192 17.187 1.00 94.88 208 SER A C 1
ATOM 1552 O O . SER A 1 208 ? -15.121 3.432 16.581 1.00 94.88 208 SER A O 1
ATOM 1554 N N . ALA A 1 209 ? -17.363 3.449 16.643 1.00 94.44 209 ALA A N 1
ATOM 1555 C CA . ALA A 1 209 ? -17.502 4.102 15.338 1.00 94.44 209 ALA A CA 1
ATOM 1556 C C . ALA A 1 209 ? -16.816 5.478 15.291 1.00 94.44 209 ALA A C 1
ATOM 1558 O O . ALA A 1 209 ? -16.186 5.837 14.296 1.00 94.44 209 ALA A O 1
ATOM 1559 N N . ALA A 1 210 ? -16.891 6.235 16.390 1.00 93.31 210 ALA A N 1
ATOM 1560 C CA . ALA A 1 210 ? -16.256 7.544 16.507 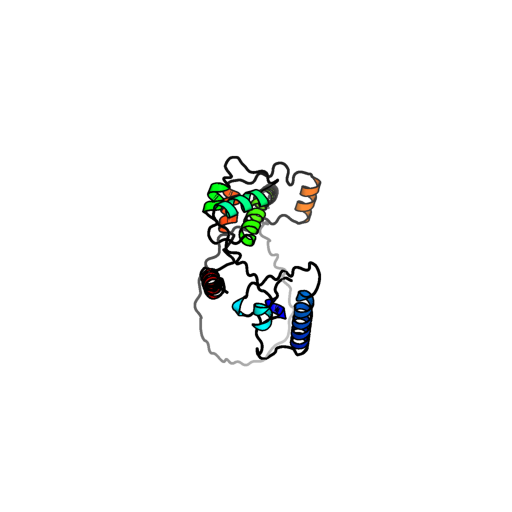1.00 93.31 210 ALA A CA 1
ATOM 1561 C C . ALA A 1 210 ? -14.723 7.463 16.402 1.00 93.31 210 ALA A C 1
ATOM 1563 O O . ALA A 1 210 ? -14.101 8.360 15.837 1.00 93.31 210 ALA A O 1
ATOM 1564 N N . ASP A 1 211 ? -14.125 6.374 16.889 1.00 94.25 211 ASP A N 1
ATOM 1565 C CA . ASP A 1 211 ? -12.677 6.145 16.835 1.00 94.25 211 ASP A CA 1
ATOM 1566 C C . ASP A 1 211 ? -12.213 5.848 15.414 1.00 94.25 211 ASP A C 1
ATOM 1568 O O . ASP A 1 211 ? -11.206 6.388 14.952 1.00 94.25 211 ASP A O 1
ATOM 1572 N N . LEU A 1 212 ? -12.983 5.018 14.706 1.00 95.19 212 LEU A N 1
ATOM 1573 C CA . LEU A 1 212 ? -12.748 4.716 13.298 1.00 95.19 212 LEU A CA 1
ATOM 1574 C C . LEU A 1 212 ? -12.853 5.979 12.442 1.00 95.19 212 LEU A C 1
ATOM 1576 O O . LEU A 1 212 ? -11.998 6.217 11.592 1.00 95.19 212 LEU A O 1
ATOM 1580 N N . GLU A 1 213 ? -13.861 6.812 12.693 1.00 94.12 213 GLU A N 1
ATOM 1581 C CA . GLU A 1 213 ? -14.074 8.066 11.972 1.00 94.12 213 GLU A CA 1
ATOM 1582 C C . GLU A 1 213 ? -12.979 9.101 12.282 1.00 94.12 213 GLU A C 1
ATOM 1584 O O . GLU A 1 213 ? -12.468 9.768 11.379 1.00 94.12 213 GLU A O 1
ATOM 1589 N N . ALA A 1 214 ? -12.556 9.211 13.545 1.00 92.94 214 ALA A N 1
ATOM 1590 C CA . ALA A 1 214 ? -11.442 10.071 13.933 1.00 92.94 214 ALA A CA 1
ATOM 1591 C C . ALA A 1 214 ? -10.138 9.649 13.236 1.00 92.94 214 ALA A C 1
ATOM 1593 O O . ALA A 1 214 ? -9.462 10.488 12.632 1.00 92.94 214 ALA A O 1
ATOM 1594 N N . ALA A 1 215 ? -9.828 8.349 13.236 1.00 94.62 215 ALA A N 1
ATOM 1595 C CA . ALA A 1 215 ? -8.670 7.799 12.532 1.00 94.62 215 ALA A CA 1
ATOM 1596 C C . ALA A 1 215 ? -8.788 7.955 11.007 1.00 94.62 215 ALA A C 1
ATOM 1598 O O . ALA A 1 215 ? -7.813 8.241 10.314 1.00 94.62 215 ALA A O 1
ATOM 1599 N N . ARG A 1 216 ? -9.996 7.830 10.449 1.00 94.94 216 ARG A N 1
ATOM 1600 C CA . ARG A 1 216 ? -10.225 8.062 9.020 1.00 94.94 216 ARG A CA 1
ATOM 1601 C C . ARG A 1 216 ? -9.911 9.500 8.622 1.00 94.94 216 ARG A C 1
ATOM 1603 O O . ARG A 1 216 ? -9.369 9.715 7.537 1.00 94.94 216 ARG A O 1
ATOM 1610 N N . ARG A 1 217 ? -10.240 10.479 9.469 1.00 93.56 217 ARG A N 1
ATOM 1611 C CA . ARG A 1 217 ? -9.971 11.905 9.213 1.00 93.56 217 ARG A CA 1
ATOM 1612 C C . ARG A 1 217 ? -8.496 12.268 9.329 1.00 93.56 217 ARG A C 1
ATOM 1614 O O . ARG A 1 217 ? -8.062 13.181 8.624 1.00 93.56 217 ARG A O 1
ATOM 1621 N N . SER A 1 218 ? -7.744 11.583 10.193 1.00 92.06 218 SER A N 1
ATOM 1622 C CA . SER A 1 218 ? -6.311 11.837 10.377 1.00 92.06 218 SER A CA 1
ATOM 1623 C C . SER A 1 218 ? -5.469 11.305 9.216 1.00 92.06 218 SER A C 1
ATOM 1625 O O . SER A 1 218 ? -4.478 11.933 8.842 1.00 92.06 218 SER A O 1
ATOM 1627 N N . VAL A 1 219 ? -5.869 10.185 8.608 1.00 94.50 219 VAL A N 1
ATOM 1628 C CA . VAL A 1 219 ? -5.105 9.554 7.527 1.00 94.50 219 VAL A CA 1
ATOM 1629 C C . VAL A 1 219 ? -5.374 10.227 6.179 1.00 94.50 219 VAL A C 1
ATOM 1631 O O . VAL A 1 219 ? -6.515 10.412 5.741 1.00 94.50 219 VAL A O 1
ATOM 1634 N N . ARG A 1 220 ? -4.285 10.580 5.490 1.00 93.81 220 ARG A N 1
ATOM 1635 C CA . ARG A 1 220 ? -4.292 11.089 4.115 1.00 93.81 220 ARG A CA 1
ATOM 1636 C C . ARG A 1 220 ? -3.796 10.005 3.152 1.00 93.81 220 ARG A C 1
ATOM 1638 O O . ARG A 1 220 ? -2.928 9.231 3.549 1.00 93.81 220 ARG A O 1
ATOM 1645 N N . PRO A 1 221 ? -4.316 9.951 1.912 1.00 94.69 221 PRO A N 1
ATOM 1646 C CA . PRO A 1 221 ? -3.784 9.053 0.892 1.00 94.69 221 PRO A CA 1
ATOM 1647 C C . PRO A 1 221 ? -2.302 9.337 0.647 1.00 94.69 221 PRO A C 1
ATOM 1649 O O . PRO A 1 221 ? -1.926 10.489 0.419 1.00 94.69 221 PRO A O 1
ATOM 1652 N N . SER A 1 222 ? -1.468 8.299 0.686 1.00 93.50 222 SER A N 1
ATOM 1653 C CA . SER A 1 222 ? -0.043 8.430 0.349 1.00 93.50 222 SER A CA 1
ATOM 1654 C C . SER A 1 222 ? 0.215 8.416 -1.158 1.00 93.50 222 SER A C 1
ATOM 1656 O O . SER A 1 222 ? 1.232 8.941 -1.607 1.00 93.50 222 SER A O 1
ATOM 1658 N N . VAL A 1 223 ? -0.705 7.847 -1.940 1.00 92.00 223 VAL A N 1
ATOM 1659 C CA . VAL A 1 223 ? -0.629 7.782 -3.404 1.00 92.00 223 VAL A CA 1
ATOM 1660 C C . VAL A 1 223 ? -1.530 8.856 -4.000 1.00 92.00 223 VAL A C 1
ATOM 1662 O O . VAL A 1 223 ? -2.723 8.911 -3.698 1.00 92.00 223 VAL A O 1
ATOM 1665 N N . THR A 1 224 ? -0.973 9.714 -4.855 1.00 91.75 224 THR A N 1
ATOM 1666 C CA . THR A 1 224 ? -1.761 10.742 -5.549 1.00 91.75 224 THR A CA 1
ATOM 1667 C C . THR A 1 224 ? -2.486 10.166 -6.767 1.00 91.75 224 THR A C 1
ATOM 1669 O O . THR A 1 224 ? -2.064 9.162 -7.346 1.00 91.75 224 THR A O 1
ATOM 1672 N N . ALA A 1 225 ? -3.565 10.827 -7.199 1.00 88.12 225 ALA A N 1
ATOM 1673 C CA . ALA A 1 225 ? -4.290 10.441 -8.412 1.00 88.12 225 ALA A CA 1
ATOM 1674 C C . ALA A 1 225 ? -3.380 10.458 -9.655 1.00 88.12 225 ALA A C 1
ATOM 1676 O O . ALA A 1 225 ? -3.425 9.529 -10.458 1.00 88.12 225 ALA A O 1
ATOM 1677 N N . ASP A 1 226 ? -2.493 11.452 -9.762 1.00 90.38 226 ASP A N 1
ATOM 1678 C CA . ASP A 1 226 ? -1.531 11.562 -10.866 1.00 90.38 226 ASP A CA 1
ATOM 1679 C C . ASP A 1 226 ? -0.537 10.399 -10.878 1.00 90.38 226 ASP A C 1
ATOM 1681 O O . ASP A 1 226 ? -0.227 9.843 -11.932 1.00 90.38 226 ASP A O 1
ATOM 1685 N N . GLN A 1 227 ? -0.052 9.993 -9.698 1.00 87.50 227 GLN A N 1
ATOM 1686 C CA . GLN A 1 227 ? 0.821 8.829 -9.577 1.00 87.50 227 GLN A CA 1
ATOM 1687 C C . GLN A 1 227 ? 0.088 7.563 -10.017 1.00 87.50 227 GLN A C 1
ATOM 1689 O O . GLN A 1 227 ? 0.622 6.816 -10.832 1.00 87.50 227 GLN A O 1
ATOM 1694 N N . ALA A 1 228 ? -1.138 7.342 -9.537 1.00 87.69 228 ALA A N 1
ATOM 1695 C CA . ALA A 1 228 ? -1.944 6.191 -9.933 1.00 87.69 228 ALA A CA 1
ATOM 1696 C C . ALA A 1 228 ? -2.208 6.165 -11.451 1.00 87.69 228 ALA A C 1
ATOM 1698 O O . ALA A 1 228 ? -2.025 5.128 -12.088 1.00 87.69 228 ALA A O 1
ATOM 1699 N N . ALA A 1 229 ? -2.548 7.309 -12.051 1.00 89.31 229 ALA A N 1
ATOM 1700 C CA . ALA A 1 229 ? -2.760 7.431 -13.492 1.00 89.31 229 ALA A CA 1
ATOM 1701 C C . ALA A 1 229 ? -1.488 7.114 -14.294 1.00 89.31 229 ALA A C 1
ATOM 1703 O O . ALA A 1 229 ? -1.546 6.379 -15.282 1.00 89.31 229 ALA A O 1
ATOM 1704 N N . LYS A 1 230 ? -0.324 7.588 -13.827 1.00 91.00 230 LYS A N 1
ATOM 1705 C CA . LYS A 1 230 ? 0.977 7.287 -14.440 1.00 91.00 230 LYS A CA 1
ATOM 1706 C C . LYS A 1 230 ? 1.256 5.781 -14.485 1.00 91.00 230 LYS A C 1
ATOM 1708 O O . LYS A 1 230 ? 1.807 5.293 -15.469 1.00 91.00 230 LYS A O 1
ATOM 1713 N N . TYR A 1 231 ? 0.863 5.038 -13.451 1.00 88.88 231 TYR A N 1
ATOM 1714 C CA . TYR A 1 231 ? 1.000 3.580 -13.441 1.00 88.88 231 TYR A CA 1
ATOM 1715 C C . TYR A 1 231 ? 0.059 2.882 -14.413 1.00 88.88 231 TYR A C 1
ATOM 1717 O O . TYR A 1 231 ? 0.504 1.974 -15.105 1.00 88.88 231 TYR A O 1
ATOM 1725 N N . VAL A 1 232 ? -1.205 3.304 -14.488 1.00 87.31 232 VAL A N 1
ATOM 1726 C CA . VAL A 1 232 ? -2.175 2.731 -15.436 1.00 87.31 232 VAL A CA 1
ATOM 1727 C C . VAL A 1 232 ? -1.696 2.928 -16.872 1.00 87.31 232 VAL A C 1
ATOM 1729 O O . VAL A 1 232 ? -1.738 1.993 -17.666 1.00 87.31 232 VAL A O 1
ATOM 1732 N N . GLN A 1 233 ? -1.183 4.118 -17.192 1.00 88.94 233 GLN A N 1
ATOM 1733 C CA . GLN A 1 233 ? -0.595 4.389 -18.501 1.00 88.94 233 GLN A CA 1
ATOM 1734 C C . GLN A 1 233 ? 0.612 3.480 -18.774 1.00 88.94 233 GLN A C 1
ATOM 1736 O O . GLN A 1 233 ? 0.689 2.853 -19.828 1.00 88.94 233 GLN A O 1
ATOM 1741 N N . TRP A 1 234 ? 1.538 3.375 -17.817 1.00 86.88 234 TRP A N 1
ATOM 1742 C CA . TRP A 1 234 ? 2.716 2.519 -17.965 1.00 86.88 234 TRP A CA 1
ATOM 1743 C C . TRP A 1 234 ? 2.334 1.044 -18.148 1.00 86.88 234 TRP A C 1
ATOM 1745 O O . TRP A 1 234 ? 2.915 0.353 -18.980 1.00 86.88 234 TRP A O 1
ATOM 1755 N N . ASP A 1 235 ? 1.342 0.558 -17.405 1.00 86.19 235 ASP A N 1
ATOM 1756 C CA . ASP A 1 235 ? 0.852 -0.812 -17.538 1.00 86.19 235 ASP A CA 1
ATOM 1757 C C . ASP A 1 235 ? 0.254 -1.044 -18.933 1.00 86.19 235 ASP A C 1
ATOM 1759 O O . ASP A 1 235 ? 0.620 -2.003 -19.601 1.00 86.19 235 ASP A O 1
ATOM 1763 N N . GLN A 1 236 ? -0.553 -0.117 -19.456 1.00 85.69 236 GLN A N 1
ATOM 1764 C CA . GLN A 1 236 ? -1.099 -0.210 -20.819 1.00 85.69 236 GLN A CA 1
ATOM 1765 C C . GLN A 1 236 ? -0.014 -0.236 -21.907 1.00 85.69 236 GLN A C 1
ATOM 1767 O O . GLN A 1 236 ? -0.120 -1.003 -22.866 1.00 85.69 236 GLN A O 1
ATOM 1772 N N . GLU A 1 237 ? 1.039 0.570 -21.757 1.00 82.81 237 GLU A N 1
ATOM 1773 C CA . GLU A 1 237 ? 2.163 0.619 -22.701 1.00 82.81 237 GLU A CA 1
ATOM 1774 C C . GLU A 1 237 ? 2.984 -0.682 -22.714 1.00 82.81 237 GLU A C 1
ATOM 1776 O O . GLU A 1 237 ? 3.560 -1.036 -23.744 1.00 82.81 237 GLU A O 1
ATOM 1781 N N . PHE A 1 238 ? 3.049 -1.402 -21.588 1.00 74.44 238 PHE A N 1
ATOM 1782 C CA . PHE A 1 238 ? 4.005 -2.496 -21.387 1.00 74.44 238 PHE A CA 1
ATOM 1783 C C . PHE A 1 238 ? 3.396 -3.861 -21.024 1.00 74.44 238 PHE A C 1
ATOM 1785 O O . PHE A 1 238 ? 4.160 -4.821 -20.928 1.00 74.44 238 PHE A O 1
ATOM 1792 N N . ALA A 1 239 ? 2.077 -3.980 -20.850 1.00 65.38 239 ALA A N 1
ATOM 1793 C CA . ALA A 1 239 ? 1.375 -5.239 -20.559 1.00 65.38 239 ALA A CA 1
ATOM 1794 C C . ALA A 1 239 ? 1.144 -6.125 -21.800 1.00 65.38 239 ALA A C 1
ATOM 1796 O O . ALA A 1 239 ? 0.773 -7.289 -21.667 1.00 65.38 239 ALA A O 1
ATOM 1797 N N . SER A 1 240 ? 1.355 -5.592 -23.008 1.00 55.44 240 SER A N 1
ATOM 1798 C CA . SER A 1 240 ? 1.150 -6.300 -24.283 1.00 55.44 240 SER A CA 1
ATOM 1799 C C . SER A 1 240 ? 2.400 -7.007 -24.831 1.00 55.44 240 SER A C 1
ATOM 1801 O O . SER A 1 240 ? 2.328 -7.614 -25.899 1.00 55.44 240 SER A O 1
ATOM 1803 N N . THR A 1 241 ? 3.539 -6.929 -24.130 1.00 49.62 241 THR A N 1
ATOM 1804 C CA . THR A 1 241 ? 4.833 -7.521 -24.534 1.00 49.62 241 THR A CA 1
ATOM 1805 C C . THR A 1 241 ? 5.284 -8.575 -23.537 1.00 49.62 241 THR A C 1
ATOM 1807 O O . THR A 1 241 ? 5.733 -9.650 -23.989 1.00 49.62 241 THR A O 1
#